Protein 5BXY (pdb70)

Nearest PDB structures (foldseek):
  5bxy-assembly2_B  TM=1.001E+00  e=6.464E-32  Salinibacter ruber DSM 13855
  5fa8-assembly1_A  TM=9.650E-01  e=7.586E-20  Saccharolobus islandicus M.14.25
  5jwj-assembly1_A  TM=9.001E-01  e=5.880E-18  Saccharolobus islandicus REY15A
  3a26-assembly1_A  TM=7.469E-01  e=2.516E-07  Pyrococcus horikoshii
  3k6r-assembly1_A  TM=6.989E-01  e=2.685E-07  Pyrococcus horikoshii

Organism: Salinibacter ruber (strain DSM 13855 / M31) (NCBI:txid309807)

CATH classification: 3.40.50.150

Foldseek 3Di:
DDPDDDDLVVLVCCVVQVQALPFEEEEQQQFLNNNQLCSCLVHVAAYEYEHADVVRQVNNCVVNVVSVNNVRYYYDHDHSVPDQCQRGQEYEYEDDQVVCVVCVVVCLVRYDFFRKYKYKAYDPPQDFPDWDDDPVIIMTIHTRHPDDPPVD/DDDDLVVLVCCVVQVQALPFEEEEEQQFLNNNQLCSCLPHVAAYEYEHADPVRQVNNCVVNVVSVNNVRYYYDHDHSLPDQCQRGQEYEYEDDQVVCVVCVVVCLVRYDFFRKYKYKAYDAQPDFPDWDDDVPIIMTIHTRHPDDDPDRDD

InterPro domains:
  IPR025714 Methyltransferase domain [PF13847] (26-85)
  IPR026170 N-lysine methyltransferase FAM173A/B [PTHR13610] (2-148)
  IPR029063 S-adenosyl-L-methionine-dependent methyltransferase superfamily [G3DSA:3.40.50.150] (1-156)
  IPR029063 S-adenosyl-L-methionine-dependent methyltransferase superfamily [SSF53335] (2-150)

B-factor: mean 20.85, std 14.42, range [5.61, 155.17]

Sequence (303 aa):
VPYVPTPKPVVDRLELADVDETDVLYDLGSGDGRIVIRAARTHGARGVGIEIDPDLVKKARKNAKEAGVADLVEFRQGDLFEADISEATVVTLYLLPSVNQKLRPILFEQLSPGTPVVSHDFDGRWAPDDRTVDLEGDTVYRWTIPEEIPEDLVPTPKPVVDRLELADVDETDVLYDLGSGDGRIVIRAARTHGARGVGIEIDPDLVKKARKNAKEAGVADLVEFRQGDLFEADISEATVVTLYLLPSVNQKLRPILFEQLSPGTPVVSHDFDGRWAPDDRRTVDLEGDTVYRWTIPEEIPEDLDE

Radius of gyration: 22.27 Å; Cα contacts (8 Å, |Δi|>4): 625; chains: 2; bounding box: 54×58×45 Å

Structure (mmCIF, N/CA/C/O backbone):
data_5BXY
#
_entry.id   5BXY
#
_cell.length_a   43.574
_cell.length_b   86.040
_cell.length_c   85.057
_cell.angle_alpha   90.000
_cell.angle_beta   90.000
_cell.angle_gamma   90.000
#
_symmetry.space_group_name_H-M   'P 21 21 21'
#
loop_
_entity.id
_entity.type
_entity.pdbx_description
1 polymer 'RNA methyltransferase'
2 non-polymer S-ADENOSYL-L-HOMOCYSTEINE
3 non-polymer 'CHLORIDE ION'
4 non-polymer 'MAGNESIUM ION'
5 water water
#
loop_
_atom_site.group_PDB
_atom_site.id
_atom_site.type_symbol
_atom_site.label_atom_id
_atom_site.label_alt_id
_atom_site.label_comp_id
_atom_site.label_asym_id
_atom_site.label_entity_id
_atom_site.label_seq_id
_atom_site.pdbx_PDB_ins_code
_atom_site.Cartn_x
_atom_site.Cartn_y
_atom_site.Cartn_z
_atom_site.occupancy
_atom_site.B_iso_or_equiv
_atom_site.auth_seq_id
_atom_site.auth_comp_id
_atom_site.auth_asym_id
_atom_site.auth_atom_id
_atom_site.pdbx_PDB_model_num
ATOM 6 N N . VAL A 1 3 ? 24.862 14.860 57.785 1.00 23.73 2 VAL A N 1
ATOM 7 C CA . VAL A 1 3 ? 23.737 15.420 57.013 1.00 19.97 2 VAL A CA 1
ATOM 8 C C . VAL A 1 3 ? 23.988 16.918 56.762 1.00 29.05 2 VAL A C 1
ATOM 9 O O . VAL A 1 3 ? 24.050 17.699 57.719 1.00 21.41 2 VAL A O 1
ATOM 13 N N . PRO A 1 4 ? 24.131 17.327 55.483 1.00 19.52 3 PRO A N 1
ATOM 14 C CA . PRO A 1 4 ? 24.438 18.732 55.209 1.00 25.35 3 PRO A CA 1
ATOM 15 C C . PRO A 1 4 ? 23.214 19.620 55.389 1.00 20.04 3 PRO A C 1
ATOM 16 O O . PRO A 1 4 ? 22.102 19.122 55.277 1.00 17.49 3 PRO A O 1
ATOM 20 N N . TYR A 1 5 ? 23.416 20.919 55.627 1.00 19.08 4 TYR A N 1
ATOM 21 C CA . TYR A 1 5 ? 22.313 21.886 55.536 1.00 17.98 4 TYR A CA 1
ATOM 22 C C . TYR A 1 5 ? 22.025 22.283 54.078 1.00 17.76 4 TYR A C 1
ATOM 23 O O . TYR A 1 5 ? 22.616 23.237 53.542 1.00 18.48 4 TYR A O 1
ATOM 32 N N . VAL A 1 6 ? 21.122 21.536 53.458 1.00 15.58 5 VAL A N 1
ATOM 33 C CA . VAL A 1 6 ? 20.469 21.926 52.194 1.00 18.76 5 VAL A CA 1
ATOM 34 C C . VAL A 1 6 ? 18.976 21.723 52.435 1.00 13.76 5 VAL A C 1
ATOM 35 O O . VAL A 1 6 ? 18.580 20.588 52.709 1.00 13.66 5 VAL A O 1
ATOM 39 N N . PRO A 1 7 ? 18.173 22.816 52.415 1.00 11.02 6 PRO A N 1
ATOM 40 C CA . PRO A 1 7 ? 16.796 22.723 52.876 1.00 11.00 6 PRO A CA 1
ATOM 41 C C . PRO A 1 7 ? 15.865 22.083 51.874 1.00 9.86 6 PRO A C 1
ATOM 42 O O . PRO A 1 7 ? 16.151 22.057 50.675 1.00 10.54 6 PRO A O 1
ATOM 46 N N . THR A 1 8 ? 14.723 21.634 52.371 1.00 9.30 7 THR A N 1
ATOM 47 C CA . THR A 1 8 ? 13.627 21.181 51.523 1.00 9.38 7 THR A CA 1
ATOM 48 C C . THR A 1 8 ? 12.992 22.417 50.860 1.00 9.33 7 THR A C 1
ATOM 49 O O . THR A 1 8 ? 12.639 23.373 51.561 1.00 9.26 7 THR A O 1
ATOM 53 N N . PRO A 1 9 ? 12.775 22.380 49.526 1.00 9.77 8 PRO A N 1
ATOM 54 C CA . PRO A 1 9 ? 12.050 23.519 48.907 1.00 10.27 8 PRO A CA 1
ATOM 55 C C . PRO A 1 9 ? 10.674 23.758 49.517 1.00 10.03 8 PRO A C 1
ATOM 56 O O . PRO A 1 9 ? 9.976 22.801 49.860 1.00 10.52 8 PRO A O 1
ATOM 60 N N . LYS A 1 10 ? 10.251 25.016 49.602 1.00 10.47 9 LYS A N 1
ATOM 61 C CA . LYS A 1 10 ? 8.978 25.340 50.269 1.00 11.26 9 LYS A CA 1
ATOM 62 C C . LYS A 1 10 ? 7.748 24.643 49.677 1.00 10.85 9 LYS A C 1
ATOM 63 O O . LYS A 1 10 ? 6.877 24.218 50.419 1.00 10.40 9 LYS A O 1
ATOM 69 N N . PRO A 1 11 ? 7.678 24.487 48.354 1.00 12.07 10 PRO A N 1
ATOM 70 C CA . PRO A 1 11 ? 6.515 23.739 47.834 1.00 12.96 10 PRO A CA 1
ATOM 71 C C . PRO A 1 11 ? 6.485 22.274 48.260 1.00 14.87 10 PRO A C 1
ATOM 72 O O . PRO A 1 11 ? 5.412 21.693 48.453 1.00 15.76 10 PRO A O 1
ATOM 76 N N . VAL A 1 12 ? 7.666 21.669 48.381 1.00 12.19 11 VAL A N 1
ATOM 77 C CA . VAL A 1 12 ? 7.781 20.285 48.858 1.00 10.52 11 VAL A CA 1
ATOM 78 C C . VAL A 1 12 ? 7.367 20.214 50.326 1.00 10.16 11 VAL A C 1
ATOM 79 O O . VAL A 1 12 ? 6.642 19.291 50.721 1.00 9.42 11 VAL A O 1
ATOM 83 N N . VAL A 1 13 ? 7.788 21.198 51.123 1.00 9.17 12 VAL A N 1
ATOM 84 C CA . VAL A 1 13 ? 7.341 21.278 52.515 1.00 8.93 12 VAL A CA 1
ATOM 85 C C . VAL A 1 13 ? 5.815 21.257 52.572 1.00 9.35 12 VAL A C 1
ATOM 86 O O . VAL A 1 13 ? 5.215 20.513 53.344 1.00 9.38 12 VAL A O 1
ATOM 90 N N . ASP A 1 14 ? 5.173 22.073 51.749 1.00 9.91 13 ASP A N 1
ATOM 91 C CA . ASP A 1 14 ? 3.700 22.150 51.776 1.00 10.76 13 ASP A CA 1
ATOM 92 C C . ASP A 1 14 ? 3.053 20.809 51.474 1.00 11.30 13 ASP A C 1
ATOM 93 O O . ASP A 1 14 ? 2.046 20.448 52.081 1.00 11.64 13 ASP A O 1
ATOM 98 N N . ARG A 1 15 ? 3.634 20.080 50.527 1.00 11.22 14 ARG A N 1
ATOM 99 C CA . ARG A 1 15 ? 3.118 18.757 50.155 1.00 12.20 14 ARG A CA 1
ATOM 100 C C . ARG A 1 15 ? 3.321 17.743 51.307 1.00 10.76 14 ARG A C 1
ATOM 101 O O . ARG A 1 15 ? 2.448 16.885 51.539 1.00 13.14 14 ARG A O 1
ATOM 117 N N . LEU A 1 17 ? 3.366 18.423 54.525 1.00 10.16 16 LEU A N 1
ATOM 118 C CA . LEU A 1 17 ? 2.389 18.734 55.577 1.00 10.92 16 LEU A CA 1
ATOM 119 C C . LEU A 1 17 ? 0.981 18.269 55.213 1.00 12.02 16 LEU A C 1
ATOM 120 O O . LEU A 1 17 ? 0.237 17.765 56.071 1.00 13.27 16 LEU A O 1
ATOM 125 N N . GLU A 1 18 ? 0.612 18.437 53.941 1.00 11.73 17 GLU A N 1
ATOM 126 C CA . GLU A 1 18 ? -0.651 17.867 53.428 1.00 12.78 17 GLU A CA 1
ATOM 127 C C . GLU A 1 18 ? -0.699 16.351 53.589 1.00 11.61 17 GLU A C 1
ATOM 128 O O . GLU A 1 18 ? -1.745 15.773 53.962 1.00 13.86 17 GLU A O 1
ATOM 134 N N . LEU A 1 19 ? 0.414 15.692 53.258 1.00 13.81 18 LEU A N 1
ATOM 135 C CA . LEU A 1 19 ? 0.483 14.225 53.234 1.00 12.35 18 LEU A CA 1
ATOM 136 C C . LEU A 1 19 ? 0.293 13.627 54.638 1.00 14.74 18 LEU A C 1
ATOM 137 O O . LEU A 1 19 ? -0.252 12.540 54.792 1.00 13.13 18 LEU A O 1
ATOM 142 N N . ALA A 1 20 ? 0.733 14.370 55.647 1.00 12.00 19 ALA A N 1
ATOM 143 C CA . ALA A 1 20 ? 0.601 13.973 57.052 1.00 15.49 19 ALA A CA 1
ATOM 144 C C . ALA A 1 20 ? -0.711 14.430 57.692 1.00 16.36 19 ALA A C 1
ATOM 145 O O . ALA A 1 20 ? -0.913 14.170 58.885 1.00 18.23 19 ALA A O 1
ATOM 147 N N . ASP A 1 21 ? -1.572 15.109 56.910 1.00 14.86 20 ASP A N 1
ATOM 148 C CA . ASP A 1 21 ? -2.855 15.673 57.356 1.00 16.89 20 ASP A CA 1
ATOM 149 C C . ASP A 1 21 ? -2.693 16.550 58.593 1.00 14.80 20 ASP A C 1
ATOM 150 O O . ASP A 1 21 ? -3.474 16.452 59.536 1.00 16.67 20 ASP A O 1
ATOM 155 N N . VAL A 1 22 ? -1.671 17.394 58.588 1.00 13.57 21 VAL A N 1
ATOM 156 C CA . VAL A 1 22 ? -1.353 18.215 59.757 1.00 12.77 21 VAL A CA 1
ATOM 157 C C . VAL A 1 22 ? -2.495 19.189 60.044 1.00 15.15 21 VAL A C 1
ATOM 158 O O . VAL A 1 22 ? -3.038 19.793 59.123 1.00 16.97 21 VAL A O 1
ATOM 162 N N . ASP A 1 23 ? -2.876 19.330 61.319 1.00 16.02 22 ASP A N 1
ATOM 163 C CA . ASP A 1 23 ? -3.913 20.295 61.714 1.00 18.67 22 ASP A CA 1
ATOM 164 C C . ASP A 1 23 ? -3.590 20.956 63.058 1.00 18.82 22 ASP A C 1
ATOM 165 O O . ASP A 1 23 ? -2.523 20.721 63.621 1.00 14.55 22 ASP A O 1
ATOM 170 N N . GLU A 1 24 ? -4.507 21.794 63.540 1.00 17.08 23 GLU A N 1
ATOM 171 C CA . GLU A 1 24 ? -4.278 22.590 64.733 1.00 18.37 23 GLU A CA 1
ATOM 172 C C . GLU A 1 24 ? -4.066 21.786 66.017 1.00 20.42 23 GLU A C 1
ATOM 173 O O . GLU A 1 24 ? -3.612 22.339 67.011 1.00 22.97 23 GLU A O 1
ATOM 179 N N . THR A 1 25 ? -4.430 20.506 66.018 1.00 18.05 24 THR A N 1
ATOM 180 C CA . THR A 1 25 ? -4.279 19.644 67.208 1.00 21.26 24 THR A CA 1
ATOM 181 C C . THR A 1 25 ? -2.917 18.962 67.245 1.00 17.68 24 THR A C 1
ATOM 182 O O . THR A 1 25 ? -2.593 18.283 68.211 1.00 20.79 24 THR A O 1
ATOM 186 N N . ASP A 1 26 ? -2.109 19.122 66.201 1.00 15.44 25 ASP A N 1
ATOM 187 C CA . ASP A 1 26 ? -0.838 18.420 66.141 1.00 14.23 25 ASP A CA 1
ATOM 188 C C . ASP A 1 26 ? 0.321 19.131 66.851 1.00 14.72 25 ASP A C 1
ATOM 189 O O . ASP A 1 26 ? 0.313 20.341 67.039 1.00 14.00 25 ASP A O 1
ATOM 194 N N . VAL A 1 27 ? 1.302 18.322 67.233 1.00 13.56 26 VAL A N 1
ATOM 195 C CA . VAL A 1 27 ? 2.605 18.760 67.709 1.00 13.00 26 VAL A CA 1
ATOM 196 C C . VAL A 1 27 ? 3.619 18.100 66.777 1.00 11.81 26 VAL A C 1
ATOM 197 O O . VAL A 1 27 ? 3.865 16.897 66.862 1.00 11.18 26 VAL A O 1
ATOM 201 N N . LEU A 1 28 ? 4.151 18.899 65.854 1.00 9.85 27 LEU A N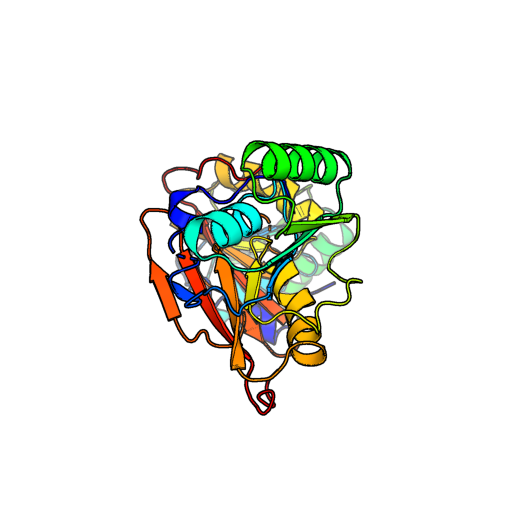 1
ATOM 202 C CA . LEU A 1 28 ? 4.994 18.411 64.776 1.00 9.35 27 LEU A CA 1
ATOM 203 C C . LEU A 1 28 ? 6.441 18.523 65.200 1.00 8.64 27 LEU A C 1
ATOM 204 O O . LEU A 1 28 ? 6.850 19.588 65.637 1.00 10.73 27 LEU A O 1
ATOM 209 N N . TYR A 1 29 ? 7.205 17.428 65.094 1.00 8.51 28 TYR A N 1
ATOM 210 C CA . TYR A 1 29 ? 8.646 17.442 65.352 1.00 8.18 28 TYR A CA 1
ATOM 211 C C . TYR A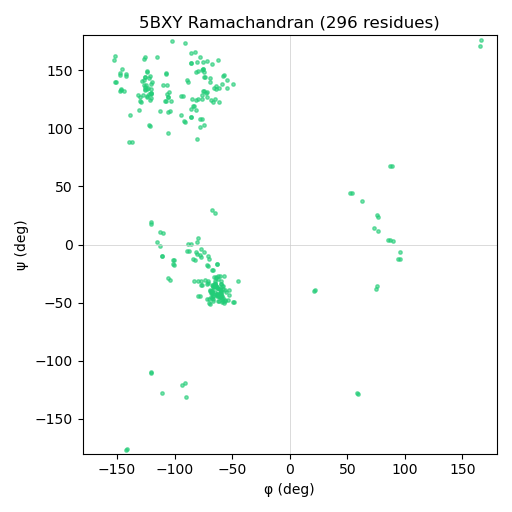 1 29 ? 9.410 17.298 64.052 1.00 8.35 28 TYR A C 1
ATOM 212 O O . TYR A 1 29 ? 9.162 16.340 63.317 1.00 8.93 28 TYR A O 1
ATOM 221 N N . ASP A 1 30 ? 10.299 18.268 63.756 1.00 7.40 29 ASP A N 1
ATOM 222 C CA . ASP A 1 30 ? 11.172 18.186 62.614 1.00 7.76 29 ASP A CA 1
ATOM 223 C C . ASP A 1 30 ? 12.566 17.861 63.159 1.00 7.73 29 ASP A C 1
ATOM 224 O O . ASP A 1 30 ? 13.157 18.649 63.926 1.00 8.84 29 ASP A O 1
ATOM 229 N N . LEU A 1 31 ? 13.039 16.672 62.813 1.00 8.14 30 LEU A N 1
ATOM 230 C CA . LEU A 1 31 ? 14.310 16.146 63.300 1.00 9.91 30 LEU A CA 1
ATOM 231 C C . LEU A 1 31 ? 15.430 16.524 62.337 1.00 12.07 30 LEU A C 1
ATOM 232 O O . LEU A 1 31 ? 15.511 15.966 61.233 1.00 9.93 30 LEU A O 1
ATOM 237 N N . GLY A 1 32 ? 16.254 17.497 62.759 1.00 8.97 31 GLY A N 1
ATOM 238 C CA . GLY A 1 32 ? 17.217 18.174 61.877 1.00 8.48 31 GLY A CA 1
ATOM 239 C C . GLY A 1 32 ? 16.514 19.349 61.207 1.00 9.32 31 GLY A C 1
ATOM 240 O O . GLY A 1 32 ? 16.296 19.358 59.997 1.00 12.84 31 GLY A O 1
ATOM 241 N N . SER A 1 33 ? 16.160 20.352 62.007 1.00 8.86 32 SER A N 1
ATOM 242 C CA . SER A 1 33 ? 15.189 21.367 61.585 1.00 9.27 32 SER A CA 1
ATOM 243 C C . SER A 1 33 ? 15.733 22.508 60.720 1.00 9.92 32 SER A C 1
ATOM 244 O O . SER A 1 33 ? 14.934 23.263 60.141 1.00 9.58 32 SER A O 1
ATOM 247 N N . GLY A 1 34 ? 17.058 22.671 60.626 1.00 9.48 33 GLY A N 1
ATOM 248 C CA . GLY A 1 34 ? 17.633 23.662 59.713 1.00 9.91 33 GLY A CA 1
ATOM 249 C C . GLY A 1 34 ? 17.186 25.095 59.982 1.00 10.22 33 GLY A C 1
ATOM 250 O O . GLY A 1 34 ? 17.237 25.549 61.128 1.00 10.54 33 GLY A O 1
ATOM 251 N N . ASP A 1 35 ? 16.697 25.798 58.948 1.00 9.34 34 ASP A N 1
ATOM 252 C CA . ASP A 1 35 ? 16.204 27.170 59.135 1.00 10.17 34 ASP A CA 1
ATOM 253 C C . ASP A 1 35 ? 14.791 27.271 59.729 1.00 9.52 34 ASP A C 1
ATOM 254 O O . ASP A 1 35 ? 14.230 28.380 59.817 1.00 10.61 34 ASP A O 1
ATOM 259 N N . GLY A 1 36 ? 14.215 26.129 60.108 1.00 8.26 35 GLY A N 1
ATOM 260 C CA . GLY A 1 36 ? 12.912 26.075 60.757 1.00 8.47 35 GLY A CA 1
ATOM 261 C C . GLY A 1 36 ? 11.688 26.027 59.856 1.00 8.91 35 GLY A C 1
ATOM 262 O O . GLY A 1 36 ? 10.563 26.032 60.359 1.00 7.88 35 GLY A O 1
ATOM 263 N N . ARG A 1 37 ? 11.876 25.959 58.539 1.00 8.51 36 ARG A N 1
ATOM 264 C CA . ARG A 1 37 ? 10.770 26.134 57.600 1.00 7.81 36 ARG A CA 1
ATOM 265 C C . ARG A 1 37 ? 9.639 25.121 57.750 1.00 8.58 36 ARG A C 1
ATOM 266 O O . ARG A 1 37 ? 8.478 25.475 57.539 1.00 9.37 36 ARG A O 1
ATOM 274 N N . ILE A 1 38 ? 9.943 23.873 58.124 1.00 7.90 37 ILE A N 1
ATOM 275 C CA . ILE A 1 38 ? 8.866 22.875 58.215 1.00 7.66 37 ILE A CA 1
ATOM 276 C C . ILE A 1 38 ? 7.956 23.204 59.398 1.00 7.13 37 ILE A C 1
ATOM 277 O O . ILE A 1 38 ? 6.723 23.250 59.260 1.00 8.42 37 ILE A O 1
ATOM 282 N N . VAL A 1 39 ? 8.538 23.427 60.569 1.00 8.37 38 VAL A N 1
ATOM 283 C CA . VAL A 1 39 ? 7.748 23.774 61.742 1.00 7.61 38 VAL A CA 1
ATOM 284 C C . VAL A 1 39 ? 7.080 25.137 61.635 1.00 8.77 38 VAL A C 1
ATOM 285 O O . VAL A 1 39 ? 5.939 25.306 62.079 1.00 9.30 38 VAL A O 1
ATOM 289 N N . ILE A 1 40 ? 7.737 26.090 60.987 1.00 7.65 39 ILE A N 1
ATOM 290 C CA . ILE A 1 40 ? 7.131 27.423 60.800 1.00 8.11 39 ILE A CA 1
ATOM 291 C C . ILE A 1 40 ? 5.915 27.373 59.874 1.00 8.61 39 ILE A C 1
ATOM 292 O O . ILE A 1 40 ? 4.886 27.969 60.140 1.00 9.23 39 ILE A O 1
ATOM 297 N N . ARG A 1 41 ? 6.037 26.641 58.773 1.00 8.38 40 ARG A N 1
ATOM 298 C CA . ARG A 1 41 ? 4.930 26.540 57.821 1.00 9.88 40 ARG A CA 1
ATOM 299 C C . ARG A 1 41 ? 3.777 25.690 58.397 1.00 10.37 40 ARG A C 1
ATOM 300 O O . ARG A 1 41 ? 2.614 25.998 58.161 1.00 10.03 40 ARG A O 1
ATOM 308 N N . ALA A 1 42 ? 4.107 24.676 59.207 1.00 8.68 41 ALA A N 1
ATOM 309 C CA . ALA A 1 42 ? 3.067 23.912 59.915 1.00 9.39 41 ALA A CA 1
ATOM 310 C C . ALA A 1 42 ? 2.247 24.837 60.839 1.00 9.54 41 ALA A C 1
ATOM 311 O O . ALA A 1 42 ? 1.021 24.790 60.869 1.00 10.48 41 ALA A O 1
ATOM 313 N N . ALA A 1 43 ? 2.936 25.731 61.539 1.00 9.23 42 ALA A N 1
ATOM 314 C CA . ALA A 1 43 ? 2.275 26.682 62.441 1.00 10.38 42 ALA A CA 1
ATOM 315 C C . ALA A 1 43 ? 1.477 27.742 61.677 1.00 11.92 42 ALA A C 1
ATOM 316 O O . ALA A 1 43 ? 0.318 28.043 62.020 1.00 12.32 42 ALA A O 1
ATOM 318 N N . ARG A 1 44 ? 2.084 28.320 60.652 1.00 10.51 43 ARG A N 1
ATOM 319 C CA . ARG A 1 44 ? 1.417 29.383 59.901 1.00 12.48 43 ARG A CA 1
ATOM 320 C C . ARG A 1 44 ? 0.193 28.876 59.121 1.00 14.59 43 ARG A C 1
ATOM 321 O O . ARG A 1 44 ? -0.866 29.481 59.167 1.00 15.04 43 ARG A O 1
ATOM 329 N N . THR A 1 45 ? 0.361 27.785 58.382 1.00 13.16 44 THR A N 1
ATOM 330 C CA . THR A 1 45 ? -0.713 27.274 57.513 1.00 16.74 44 THR A CA 1
ATOM 331 C C . THR A 1 45 ? -1.791 26.505 58.291 1.00 17.43 44 THR A C 1
ATOM 332 O O . THR A 1 45 ? -2.983 26.677 58.045 1.00 15.86 44 THR A O 1
ATOM 336 N N . HIS A 1 46 ? -1.364 25.643 59.204 1.00 13.55 45 HIS A N 1
ATOM 337 C CA . HIS A 1 46 ? -2.246 24.659 59.834 1.00 17.40 45 HIS A CA 1
ATOM 338 C C . HIS A 1 46 ? -2.517 24.927 61.312 1.00 16.24 45 HIS A C 1
ATOM 339 O O . HIS A 1 46 ? -3.414 24.306 61.893 1.00 17.41 45 HIS A O 1
ATOM 346 N N . GLY A 1 47 ? -1.796 25.873 61.916 1.00 13.09 46 GLY A N 1
ATOM 347 C CA . GLY A 1 47 ? -1.995 26.217 63.321 1.00 15.20 46 GLY A CA 1
ATOM 348 C C . GLY A 1 47 ? -1.393 25.205 64.299 1.00 13.12 46 GLY A C 1
ATOM 349 O O . GLY A 1 47 ? -1.701 25.233 65.490 1.00 14.05 46 GLY A O 1
ATOM 350 N N . ALA A 1 48 ? -0.573 24.287 63.794 1.00 11.76 47 ALA A N 1
ATOM 351 C CA . ALA A 1 48 ? 0.021 23.237 64.621 1.00 13.06 47 ALA A CA 1
ATOM 352 C C . ALA A 1 48 ? 1.137 23.812 65.505 1.00 14.65 47 ALA A C 1
ATOM 353 O O . ALA A 1 48 ? 1.824 24.742 65.111 1.00 13.50 47 ALA A O 1
ATOM 355 N N . ARG A 1 49 ? 1.320 23.231 66.678 1.00 12.39 48 ARG A N 1
ATOM 356 C CA . ARG A 1 49 ? 2.521 23.468 67.480 1.00 10.14 48 ARG A CA 1
ATOM 357 C C . ARG A 1 49 ? 3.680 22.700 66.850 1.00 10.24 48 ARG A C 1
ATOM 358 O O . ARG A 1 49 ? 3.472 21.674 66.164 1.00 11.02 48 ARG A O 1
ATOM 366 N N . GLY A 1 50 ? 4.887 23.214 67.033 1.00 11.30 49 GLY A N 1
ATOM 367 C CA . GLY A 1 50 ? 6.084 22.625 66.415 1.00 13.58 49 GLY A CA 1
ATOM 368 C C . GLY A 1 50 ? 7.304 22.652 67.309 1.00 8.79 49 GLY A C 1
ATOM 369 O O . GLY A 1 50 ? 7.464 23.576 68.107 1.00 9.97 49 GLY A O 1
ATOM 370 N N . VAL A 1 51 ? 8.126 21.620 67.169 1.00 7.94 50 VAL A N 1
ATOM 371 C CA . VAL A 1 51 ? 9.430 21.528 67.800 1.00 7.99 50 VAL A CA 1
ATOM 372 C C . VAL A 1 51 ? 10.432 21.146 66.731 1.00 7.74 50 VAL A C 1
ATOM 373 O O . VAL A 1 51 ? 10.266 20.136 66.063 1.00 8.17 50 VAL A O 1
ATOM 377 N N . GLY A 1 52 ? 11.465 21.962 66.575 1.00 7.58 51 GLY A N 1
ATOM 378 C CA . GLY A 1 52 ? 12.591 21.621 65.726 1.00 7.47 51 GLY A CA 1
ATOM 379 C C . GLY A 1 52 ? 13.819 21.258 66.546 1.00 8.13 51 GLY A C 1
ATOM 380 O O . GLY A 1 52 ? 14.171 21.981 67.490 1.00 8.52 51 GLY A O 1
ATOM 381 N N . ILE A 1 53 ? 14.433 20.113 66.235 1.00 8.48 52 ILE A N 1
ATOM 382 C CA . ILE A 1 53 ? 15.674 19.686 66.885 1.00 10.29 52 ILE A CA 1
ATOM 383 C C . ILE A 1 53 ? 16.787 19.910 65.866 1.00 8.90 52 ILE A C 1
ATOM 384 O O . ILE A 1 53 ? 16.713 19.397 64.742 1.00 9.38 52 ILE A O 1
ATOM 389 N N . GLU A 1 54 ? 17.824 20.634 66.260 1.00 10.69 53 GLU A N 1
ATOM 390 C CA . GLU A 1 54 ? 18.922 20.996 65.348 1.00 12.22 53 GLU A CA 1
ATOM 391 C C . GLU A 1 54 ? 20.247 21.075 66.066 1.00 11.51 53 GLU A C 1
ATOM 392 O O . GLU A 1 54 ? 20.362 21.695 67.121 1.00 11.54 53 GLU A O 1
ATOM 398 N N . ILE A 1 55 ? 21.258 20.438 65.488 1.00 11.49 54 ILE A N 1
ATOM 399 C CA . ILE A 1 55 ? 22.582 20.333 66.146 1.00 13.06 54 ILE A CA 1
ATOM 400 C C . ILE A 1 55 ? 23.436 21.606 66.011 1.00 14.20 54 ILE A C 1
ATOM 401 O O . ILE A 1 55 ? 24.243 21.909 66.889 1.00 14.49 54 ILE A O 1
ATOM 406 N N . ASP A 1 56 ? 23.274 22.333 64.905 1.00 12.66 55 ASP A N 1
ATOM 407 C CA . ASP A 1 56 ? 24.107 23.510 64.594 1.00 14.47 55 ASP A CA 1
ATOM 408 C C . ASP A 1 56 ? 23.538 24.755 65.265 1.00 12.36 55 ASP A C 1
ATOM 409 O O . ASP A 1 56 ? 22.428 25.176 64.916 1.00 13.57 55 ASP A O 1
ATOM 414 N N . PRO A 1 57 ? 24.284 25.375 66.201 1.00 15.70 56 PRO A N 1
ATOM 415 C CA . PRO A 1 57 ? 23.730 26.539 66.908 1.00 15.84 56 PRO A CA 1
ATOM 416 C C . PRO A 1 57 ? 23.409 27.747 66.001 1.00 19.61 56 PRO A C 1
ATOM 417 O O . PRO A 1 57 ? 22.507 28.509 66.319 1.00 13.53 56 PRO A O 1
ATOM 421 N N . ASP A 1 58 ? 24.149 27.911 64.905 1.00 16.17 57 ASP A N 1
ATOM 422 C CA . ASP A 1 58 ? 23.903 28.982 63.937 1.00 15.99 57 ASP A CA 1
ATOM 423 C C . ASP A 1 58 ? 22.523 28.841 63.268 1.00 17.28 57 ASP A C 1
ATOM 424 O O . ASP A 1 58 ? 21.833 29.827 63.015 1.00 14.87 57 ASP A O 1
ATOM 429 N N . LEU A 1 59 ? 22.122 27.603 63.011 1.00 16.05 58 LEU A N 1
ATOM 430 C CA . LEU A 1 59 ? 20.812 27.326 62.424 1.00 12.55 58 LEU A CA 1
ATOM 431 C C . LEU A 1 59 ? 19.687 27.430 63.442 1.00 12.62 58 LEU A C 1
ATOM 432 O O . LEU A 1 59 ? 18.619 27.914 63.107 1.00 10.65 58 LEU A O 1
ATOM 437 N N . VAL A 1 60 ? 19.936 27.046 64.696 1.00 14.95 59 VAL A N 1
ATOM 438 C CA . VAL A 1 60 ? 18.954 27.277 65.750 1.00 11.85 59 VAL A CA 1
ATOM 439 C C . VAL A 1 60 ? 18.645 28.795 65.848 1.00 11.65 59 VAL A C 1
ATOM 440 O O . VAL A 1 60 ? 17.479 29.201 65.937 1.00 11.76 59 VAL A O 1
ATOM 444 N N . LYS A 1 61 ? 19.694 29.600 65.845 1.00 12.68 60 LYS A N 1
ATOM 445 C CA . LYS A 1 61 ? 19.590 31.077 65.882 1.00 16.02 60 LYS A CA 1
ATOM 446 C C . LYS A 1 61 ? 18.769 31.597 64.697 1.00 14.69 60 LYS A C 1
ATOM 447 O O . LYS A 1 61 ? 17.838 32.386 64.894 1.00 15.20 60 LYS A O 1
ATOM 453 N N . LYS A 1 62 ? 19.095 31.131 63.492 1.00 12.34 61 LYS A N 1
ATOM 454 C CA . LYS A 1 62 ? 18.364 31.567 62.289 1.00 12.51 61 LYS A CA 1
ATOM 455 C C . LYS A 1 62 ? 16.892 31.181 62.365 1.00 13.67 61 LYS A C 1
ATOM 456 O O . LYS A 1 62 ? 16.040 31.984 62.017 1.00 13.14 61 LYS A O 1
ATOM 462 N N . ALA A 1 63 ? 16.624 29.953 62.794 1.00 9.48 62 ALA A N 1
ATOM 463 C CA . ALA A 1 63 ? 15.250 29.443 62.901 1.00 8.68 62 ALA A CA 1
ATOM 464 C C . ALA A 1 63 ? 14.400 30.226 63.907 1.00 9.16 62 ALA A C 1
ATOM 465 O O . ALA A 1 63 ? 13.241 30.532 63.644 1.00 9.28 62 ALA A O 1
ATOM 467 N N . ARG A 1 64 ? 14.976 30.530 65.063 1.00 13.44 63 ARG A N 1
ATOM 468 C CA . ARG A 1 64 ? 14.280 31.358 66.052 1.00 11.27 63 ARG A CA 1
ATOM 469 C C . ARG A 1 64 ? 13.942 32.745 65.489 1.00 11.85 63 ARG A C 1
ATOM 470 O O . ARG A 1 64 ? 12.833 33.237 65.688 1.00 11.36 63 ARG A O 1
ATOM 478 N N . LYS A 1 65 ? 14.884 33.346 64.756 1.00 11.06 64 LYS A N 1
ATOM 479 C CA . LYS A 1 65 ? 14.654 34.650 64.111 1.00 12.53 64 LYS A CA 1
ATOM 480 C C . LYS A 1 65 ? 13.534 34.518 63.074 1.00 13.28 64 LYS A C 1
ATOM 481 O O . LYS A 1 65 ? 12.626 35.360 63.015 1.00 12.97 64 LYS A O 1
ATOM 485 N N . ASN A 1 66 ? 13.587 33.439 62.283 1.00 11.42 65 ASN A N 1
ATOM 486 C CA . ASN A 1 66 ? 12.559 33.166 61.283 1.00 13.39 65 ASN A CA 1
ATOM 487 C C . ASN A 1 66 ? 11.161 33.003 61.884 1.00 12.17 65 ASN A C 1
ATOM 488 O O . ASN A 1 66 ? 10.189 33.522 61.346 1.00 12.50 65 ASN A O 1
ATOM 493 N N . ALA A 1 67 ? 11.072 32.316 63.022 1.00 9.97 66 ALA A N 1
ATOM 494 C CA . ALA A 1 67 ? 9.789 32.105 63.677 1.00 10.66 66 ALA A CA 1
ATOM 495 C C . ALA A 1 67 ? 9.207 33.410 64.211 1.00 12.53 66 ALA A C 1
ATOM 496 O O . ALA A 1 67 ? 8.009 33.655 64.072 1.00 13.51 66 ALA A O 1
ATOM 498 N N . LYS A 1 68 ? 10.068 34.248 64.803 1.00 13.21 67 LYS A N 1
ATOM 499 C CA . LYS A 1 68 ? 9.644 35.573 65.287 1.00 16.27 67 LYS A CA 1
ATOM 500 C C . LYS A 1 68 ? 9.152 36.449 64.139 1.00 20.95 67 LYS A C 1
ATOM 501 O O . LYS A 1 68 ? 8.055 36.993 64.197 1.00 23.23 67 LYS A O 1
ATOM 503 N N . GLU A 1 69 ? 9.929 36.509 63.065 1.00 16.51 68 GLU A N 1
ATOM 504 C CA . GLU A 1 69 ? 9.526 37.229 61.848 1.00 19.05 68 GLU A CA 1
ATOM 505 C C . GLU A 1 69 ? 8.224 36.713 61.234 1.00 20.69 68 GLU A C 1
ATOM 506 O O . GLU A 1 69 ? 7.435 37.500 60.720 1.00 22.93 68 GLU A O 1
ATOM 512 N N . ALA A 1 70 ? 7.978 35.404 61.304 1.00 16.63 69 ALA A N 1
ATOM 513 C CA . ALA A 1 70 ? 6.721 34.815 60.788 1.00 14.18 69 ALA A CA 1
ATOM 514 C C . ALA A 1 70 ? 5.505 35.014 61.694 1.00 18.32 69 ALA A C 1
ATOM 515 O O . ALA A 1 70 ? 4.382 34.701 61.294 1.00 15.94 69 ALA A O 1
ATOM 517 N N . GLY A 1 71 ? 5.718 35.482 62.916 1.00 16.53 70 GLY A N 1
ATOM 518 C CA . GLY A 1 71 ? 4.622 35.687 63.858 1.00 18.40 70 GLY A CA 1
ATOM 519 C C . GLY A 1 71 ? 4.111 34.388 64.462 1.00 18.37 70 GLY A C 1
ATOM 520 O O . GLY A 1 71 ? 2.963 34.340 64.908 1.00 17.40 70 GLY A O 1
ATOM 521 N N . VAL A 1 72 ? 4.962 33.353 64.508 1.00 13.56 71 VAL A N 1
ATOM 522 C CA . VAL A 1 72 ? 4.565 32.025 65.044 1.00 14.04 71 VAL A CA 1
ATOM 523 C C . VAL A 1 72 ? 5.412 31.553 66.244 1.00 11.16 71 VAL A C 1
ATOM 524 O O . VAL A 1 72 ? 5.387 30.379 66.622 1.00 12.38 71 VAL A O 1
ATOM 528 N N . ALA A 1 73 ? 6.124 32.468 66.886 1.00 16.34 72 ALA A N 1
ATOM 529 C CA . ALA A 1 73 ? 6.992 32.089 68.005 1.00 16.18 72 ALA A CA 1
ATOM 530 C C . ALA A 1 73 ? 6.202 31.490 69.179 1.00 15.69 72 ALA A C 1
ATOM 531 O O . ALA A 1 73 ? 6.766 30.705 69.962 1.00 17.47 72 ALA A O 1
ATOM 533 N N . ASP A 1 74 ? 4.928 31.868 69.319 1.00 16.46 73 ASP A N 1
ATOM 534 C CA . ASP A 1 74 ? 4.065 31.266 70.363 1.00 16.33 73 ASP A CA 1
ATOM 535 C C . ASP A 1 74 ? 3.670 29.795 70.090 1.00 21.36 73 ASP A C 1
ATOM 536 O O . ASP A 1 74 ? 3.265 29.077 71.027 1.00 17.76 73 ASP A O 1
ATOM 538 N N . LEU A 1 75 ? 3.798 29.350 68.830 1.00 12.57 74 LEU A N 1
ATOM 539 C CA . LEU A 1 75 ? 3.526 27.963 68.450 1.00 13.03 74 LEU A CA 1
ATOM 540 C C . LEU A 1 75 ? 4.766 27.056 68.248 1.00 12.84 74 LEU A C 1
ATOM 541 O O . LEU A 1 75 ? 4.638 25.828 68.244 1.00 15.71 74 LEU A O 1
ATOM 546 N N . VAL A 1 76 ? 5.945 27.644 68.086 1.00 10.07 75 VAL A N 1
ATOM 547 C CA . VAL A 1 76 ? 7.133 26.924 67.597 1.00 11.82 75 VAL A CA 1
ATOM 548 C C . VAL A 1 76 ? 8.293 27.092 68.571 1.00 17.37 75 VAL A C 1
ATOM 549 O O . VAL A 1 76 ? 8.547 28.197 69.022 1.00 21.68 75 VAL A O 1
ATOM 553 N N . GLU A 1 77 ? 8.963 25.979 68.885 1.00 10.71 76 GLU A N 1
ATOM 554 C CA . GLU A 1 77 ? 10.136 25.925 69.747 1.00 9.25 76 GLU A CA 1
ATOM 555 C C . GLU A 1 77 ? 11.267 25.229 69.007 1.00 9.81 76 GLU A C 1
ATOM 556 O O . GLU A 1 77 ? 11.021 24.320 68.238 1.00 9.20 76 GLU A O 1
ATOM 562 N N . PHE A 1 78 ? 12.501 25.683 69.240 1.00 11.20 77 PHE A N 1
ATOM 563 C CA . PHE A 1 78 ? 13.693 25.009 68.728 1.00 8.38 77 PHE A CA 1
ATOM 564 C C . PHE A 1 78 ? 14.563 24.588 69.891 1.00 11.18 77 PHE A C 1
ATOM 565 O O . PHE A 1 78 ? 14.732 25.352 70.866 1.00 10.69 77 PHE A O 1
ATOM 573 N N . ARG A 1 79 ? 15.118 23.385 69.767 1.00 8.85 78 ARG A N 1
ATOM 574 C CA . ARG A 1 79 ? 16.023 22.819 70.758 1.00 12.47 78 ARG A CA 1
ATOM 575 C C . ARG A 1 79 ? 17.348 22.510 70.091 1.00 14.21 78 ARG A C 1
ATOM 576 O O . ARG A 1 79 ? 17.393 21.777 69.105 1.00 14.49 78 ARG A O 1
ATOM 584 N N . GLN A 1 80 ? 18.425 23.058 70.632 1.00 10.66 79 GLN A N 1
ATOM 585 C CA . GLN A 1 80 ? 19.760 22.704 70.148 1.00 11.96 79 GLN A CA 1
ATOM 586 C C . GLN A 1 80 ? 20.115 21.328 70.707 1.00 16.93 79 GLN A C 1
ATOM 587 O O . GLN A 1 80 ? 20.121 21.126 71.924 1.00 18.72 79 GLN A O 1
ATOM 593 N N . GLY A 1 81 ? 20.471 20.405 69.822 1.00 13.69 80 GLY A N 1
ATOM 594 C CA . GLY A 1 81 ? 20.884 19.075 70.262 1.00 17.57 80 GLY A CA 1
ATOM 595 C C . GLY A 1 81 ? 20.935 18.061 69.142 1.00 15.41 80 GLY A C 1
ATOM 596 O O . GLY A 1 81 ? 20.591 18.343 67.984 1.00 12.47 80 GLY A O 1
ATOM 597 N N . ASP A 1 82 ? 21.386 16.871 69.500 1.00 13.35 81 ASP A N 1
ATOM 598 C CA . ASP A 1 82 ? 21.466 15.746 68.570 1.00 19.35 81 ASP A CA 1
ATOM 599 C C . ASP A 1 82 ? 20.107 15.046 68.542 1.00 13.48 81 ASP A C 1
ATOM 600 O O . ASP A 1 82 ? 19.600 14.612 69.600 1.00 13.48 81 ASP A O 1
ATOM 605 N N . LEU A 1 83 ? 19.524 14.905 67.349 1.00 13.63 82 LEU A N 1
ATOM 606 C CA . LEU A 1 83 ? 18.214 14.252 67.210 1.00 13.93 82 LEU A CA 1
ATOM 607 C C . LEU A 1 83 ? 18.191 12.806 67.695 1.00 15.96 82 LEU A C 1
ATOM 608 O O . LEU A 1 83 ? 17.158 12.323 68.161 1.00 17.74 82 LEU A O 1
ATOM 613 N N . PHE A 1 84 ? 19.337 12.126 67.648 1.00 11.26 83 PHE A N 1
ATOM 614 C CA . PHE A 1 84 ? 19.440 10.752 68.185 1.00 13.19 83 PHE A CA 1
ATOM 615 C C . PHE A 1 84 ? 19.391 10.650 69.699 1.00 22.12 83 PHE A C 1
ATOM 616 O O . PHE A 1 84 ? 19.274 9.546 70.241 1.00 21.21 83 PHE A O 1
ATOM 624 N N . GLU A 1 85 ? 19.462 11.786 70.394 1.00 13.28 84 GLU A N 1
ATOM 625 C CA . GLU A 1 85 ? 19.382 11.819 71.833 1.00 16.78 84 GLU A CA 1
ATOM 626 C C . GLU A 1 85 ? 18.148 12.548 72.349 1.00 16.26 84 GLU A C 1
ATOM 627 O O . GLU A 1 85 ? 17.973 12.641 73.549 1.00 19.34 84 GLU A O 1
ATOM 633 N N . ALA A 1 86 ? 17.286 13.019 71.451 1.00 17.53 85 ALA A N 1
ATOM 634 C CA . ALA A 1 86 ? 16.134 13.846 71.818 1.00 18.28 85 ALA A CA 1
ATOM 635 C C . ALA A 1 86 ? 14.945 13.022 72.305 1.00 22.62 85 ALA A C 1
ATOM 636 O O . ALA A 1 86 ? 14.745 11.890 71.881 1.00 17.74 85 ALA A O 1
ATOM 638 N N . ASP A 1 87 ? 14.173 13.602 73.215 1.00 21.20 86 ASP A N 1
ATOM 639 C CA . ASP A 1 87 ? 12.882 13.046 73.628 1.00 18.99 86 ASP A CA 1
ATOM 640 C C . ASP A 1 87 ? 11.842 13.560 72.641 1.00 12.43 86 ASP A C 1
ATOM 641 O O . ASP A 1 87 ? 11.518 14.764 72.615 1.00 22.67 86 ASP A O 1
ATOM 646 N N . ILE A 1 88 ? 11.341 12.632 71.818 1.00 14.30 87 ILE A N 1
ATOM 647 C CA . ILE A 1 88 ? 10.383 12.939 70.750 1.00 12.27 87 ILE A CA 1
ATOM 648 C C . ILE A 1 88 ? 8.987 12.331 71.011 1.00 15.31 87 ILE A C 1
ATOM 649 O O . ILE A 1 88 ? 8.115 12.354 70.129 1.00 14.39 87 ILE A O 1
ATOM 654 N N . SER A 1 89 ? 8.765 11.825 72.229 1.00 15.81 88 SER A N 1
ATOM 655 C CA . SER A 1 89 ? 7.560 11.057 72.527 1.00 17.92 88 SER A CA 1
ATOM 656 C C . SER A 1 89 ? 6.269 11.875 72.485 1.00 19.69 88 SER A C 1
ATOM 657 O O . SER A 1 89 ? 5.192 11.308 72.332 1.00 18.22 88 SER A O 1
ATOM 660 N N . GLU A 1 90 ? 6.370 13.189 72.631 1.00 14.10 89 GLU A N 1
ATOM 661 C CA . GLU A 1 90 ? 5.189 14.066 72.535 1.00 14.38 89 GLU A CA 1
ATOM 662 C C . GLU A 1 90 ? 4.771 14.387 71.097 1.00 15.27 89 GLU A C 1
ATOM 663 O O . GLU A 1 90 ? 3.713 14.951 70.880 1.00 16.94 89 GLU A O 1
ATOM 666 N N . ALA A 1 91 ? 5.584 14.009 70.117 1.00 12.51 90 ALA A N 1
ATOM 667 C CA . ALA A 1 91 ? 5.246 14.253 68.721 1.00 11.33 90 ALA A CA 1
ATOM 668 C C . ALA A 1 91 ? 3.964 13.540 68.290 1.00 15.32 90 ALA A C 1
ATOM 669 O O . ALA A 1 91 ? 3.767 12.365 68.589 1.00 20.48 90 ALA A O 1
ATOM 671 N N . THR A 1 92 ? 3.098 14.257 67.570 1.00 12.47 91 THR A N 1
ATOM 672 C CA . THR A 1 92 ? 1.957 13.641 66.903 1.00 12.10 91 THR A CA 1
ATOM 673 C C . THR A 1 92 ? 2.197 13.446 65.405 1.00 11.83 91 THR A C 1
ATOM 674 O O . THR A 1 92 ? 1.412 12.773 64.740 1.00 11.61 91 THR A O 1
ATOM 678 N N . VAL A 1 93 ? 3.249 14.085 64.883 1.00 9.71 92 VAL A N 1
ATOM 679 C CA . VAL A 1 93 ? 3.709 13.967 63.490 1.00 11.93 92 VAL A CA 1
ATOM 680 C C . VAL A 1 93 ? 5.221 14.204 63.512 1.00 10.99 92 VAL A C 1
ATOM 681 O O . VAL A 1 93 ? 5.699 15.054 64.279 1.00 9.05 92 VAL A O 1
ATOM 685 N N . VAL A 1 94 ? 5.965 13.438 62.719 1.00 8.99 93 VAL A N 1
ATOM 686 C CA . VAL A 1 94 ? 7.417 13.614 62.599 1.00 9.60 93 VAL A CA 1
ATOM 687 C C . VAL A 1 94 ? 7.780 13.796 61.132 1.00 9.41 93 VAL A C 1
ATOM 688 O O . VAL A 1 94 ? 7.256 13.089 60.265 1.00 9.71 93 VAL A O 1
ATOM 692 N N . THR A 1 95 ? 8.658 14.769 60.861 1.00 7.46 94 THR A N 1
ATOM 693 C CA . THR A 1 95 ? 9.161 15.014 59.501 1.00 9.00 94 THR A CA 1
ATOM 694 C C . THR A 1 95 ? 10.663 14.958 59.456 1.00 13.13 94 THR A C 1
ATOM 695 O O . THR A 1 95 ? 11.327 15.362 60.415 1.00 10.32 94 THR A O 1
ATOM 699 N N . LEU A 1 96 ? 11.195 14.508 58.307 1.00 10.82 95 LEU A N 1
ATOM 700 C CA . LEU A 1 96 ? 12.611 14.163 58.163 1.00 10.91 95 LEU A CA 1
ATOM 701 C C . LEU A 1 96 ? 13.129 14.538 56.767 1.00 11.17 95 LEU A C 1
ATOM 702 O O . LEU A 1 96 ? 12.487 14.208 55.768 1.00 10.49 95 LEU A O 1
ATOM 707 N N . TYR A 1 97 ? 14.277 15.201 56.710 1.00 10.20 96 TYR A N 1
ATOM 708 C CA . TYR A 1 97 ? 15.084 15.239 55.457 1.00 10.14 96 TYR A CA 1
ATOM 709 C C . TYR A 1 97 ? 16.536 15.050 55.818 1.00 10.20 96 TYR A C 1
ATOM 710 O O . TYR A 1 97 ? 17.271 16.019 56.071 1.00 10.32 96 TYR A O 1
ATOM 719 N N . LEU A 1 98 ? 16.939 13.782 55.864 1.00 10.34 97 LEU A N 1
ATOM 720 C CA . LEU A 1 98 ? 18.242 13.419 56.422 1.00 10.73 97 LEU A CA 1
ATOM 721 C C . LEU A 1 98 ? 19.068 12.701 55.344 1.00 11.05 97 LEU A C 1
ATOM 722 O O . LEU A 1 98 ? 19.477 13.347 54.376 1.00 11.05 97 LEU A O 1
ATOM 727 N N . LEU A 1 99 ? 19.311 11.402 55.502 1.00 11.73 98 LEU A N 1
ATOM 728 C CA . LEU A 1 99 ? 20.094 10.591 54.557 1.00 12.09 98 LEU A CA 1
ATOM 729 C C . LEU A 1 99 ? 19.598 9.151 54.655 1.00 12.47 98 LEU A C 1
ATOM 730 O O . LEU A 1 99 ? 19.032 8.792 55.672 1.00 12.35 98 LEU A O 1
ATOM 735 N N . PRO A 1 100 ? 19.895 8.295 53.655 1.00 13.14 99 PRO A N 1
ATOM 736 C CA . PRO A 1 100 ? 19.445 6.895 53.765 1.00 13.73 99 PRO A CA 1
ATOM 737 C C . PRO A 1 100 ? 19.979 6.190 55.001 1.00 14.25 99 PRO A C 1
ATOM 738 O O . PRO A 1 100 ? 19.208 5.593 55.742 1.00 14.20 99 PRO A O 1
ATOM 742 N N . SER A 1 101 ? 21.286 6.290 55.236 1.00 14.93 100 SER A N 1
ATOM 743 C CA . SER A 1 101 ? 21.908 5.640 56.382 1.00 16.18 100 SER A CA 1
ATOM 744 C C . SER A 1 101 ? 21.396 6.177 57.737 1.00 15.21 100 SER A C 1
ATOM 745 O O . SER A 1 101 ? 21.254 5.416 58.708 1.00 15.76 100 SER A O 1
ATOM 748 N N . VAL A 1 102 ? 21.160 7.478 57.799 1.00 14.32 101 VAL A N 1
ATOM 749 C CA . VAL A 1 102 ? 20.660 8.136 59.016 1.00 13.92 101 VAL A CA 1
ATOM 750 C C . VAL A 1 102 ? 19.231 7.704 59.295 1.00 13.32 101 VAL A C 1
ATOM 751 O O . VAL A 1 102 ? 18.908 7.350 60.438 1.00 13.60 101 VAL A O 1
ATOM 755 N N . ASN A 1 103 ? 18.384 7.690 58.267 1.00 12.72 102 ASN A N 1
ATOM 756 C CA . ASN A 1 103 ? 17.020 7.133 58.432 1.00 12.47 102 ASN A CA 1
ATOM 757 C C . ASN A 1 103 ? 17.021 5.722 59.010 1.00 13.84 102 ASN A C 1
ATOM 758 O O . ASN A 1 103 ? 16.230 5.402 59.910 1.00 14.23 102 ASN A O 1
ATOM 763 N N . GLN A 1 104 ? 17.913 4.877 58.508 1.00 14.07 103 GLN A N 1
ATOM 764 C CA . GLN A 1 104 ? 18.001 3.495 58.991 1.00 16.08 103 GLN A CA 1
ATOM 765 C C . GLN A 1 104 ? 18.366 3.426 60.489 1.00 15.88 103 GLN A C 1
ATOM 766 O O . GLN A 1 104 ? 17.829 2.601 61.231 1.00 15.98 103 GLN A O 1
ATOM 769 N N . LYS A 1 105 ? 19.312 4.259 60.911 1.00 15.66 104 LYS A N 1
ATOM 770 C CA . LYS A 1 105 ? 19.715 4.339 62.304 1.00 16.35 104 LYS A CA 1
ATOM 771 C C . LYS A 1 105 ? 18.604 4.886 63.204 1.00 16.36 104 LYS A C 1
ATOM 772 O O . LYS A 1 105 ? 18.440 4.465 64.363 1.00 16.83 104 LYS A O 1
ATOM 778 N N . LEU A 1 106 ? 17.859 5.836 62.664 1.00 14.50 105 LEU A N 1
ATOM 779 C CA . LEU A 1 106 ? 16.757 6.464 63.390 1.00 13.96 105 LEU A CA 1
ATOM 780 C C . LEU A 1 106 ? 15.542 5.549 63.584 1.00 15.09 105 LEU A C 1
ATOM 781 O O . LEU A 1 106 ? 14.822 5.681 64.558 1.00 14.30 105 LEU A O 1
ATOM 786 N N . ARG A 1 107 ? 15.287 4.641 62.642 1.00 13.97 106 ARG A N 1
ATOM 787 C CA . ARG A 1 107 ? 14.054 3.842 62.645 1.00 14.06 106 ARG A CA 1
ATOM 788 C C . ARG A 1 107 ? 13.704 3.186 63.983 1.00 14.73 106 ARG A C 1
ATOM 789 O O . ARG A 1 107 ? 12.564 3.314 64.441 1.00 14.59 106 ARG A O 1
ATOM 797 N N . PRO A 1 108 ? 14.668 2.492 64.615 1.00 15.66 107 PRO A N 1
ATOM 798 C CA . PRO A 1 108 ? 14.312 1.873 65.898 1.00 16.62 107 PRO A CA 1
ATOM 799 C C . PRO A 1 108 ? 13.950 2.868 67.001 1.00 21.12 107 PRO A C 1
ATOM 800 O O . PRO A 1 108 ? 13.184 2.519 67.899 1.00 18.43 107 PRO A O 1
ATOM 804 N N . ILE A 1 109 ? 14.514 4.076 66.944 1.00 15.87 108 ILE A N 1
ATOM 805 C CA . ILE A 1 109 ? 14.177 5.133 67.888 1.00 15.88 108 ILE A CA 1
ATOM 806 C C . ILE A 1 109 ? 12.727 5.590 67.682 1.00 18.40 108 ILE A C 1
ATOM 807 O O . ILE A 1 109 ? 12.033 5.890 68.651 1.00 16.15 108 ILE A O 1
ATOM 812 N N . LEU A 1 110 ? 12.293 5.695 66.425 1.00 14.33 109 LEU A N 1
ATOM 813 C CA . LEU A 1 110 ? 10.904 6.024 66.118 1.00 14.00 109 LEU A CA 1
ATOM 814 C C . LEU A 1 110 ? 9.941 4.984 66.679 1.00 15.41 109 LEU A C 1
ATOM 815 O O . LEU A 1 110 ? 8.924 5.332 67.302 1.00 14.83 109 LEU A O 1
ATOM 820 N N . PHE A 1 111 ? 10.281 3.710 66.494 1.00 14.91 110 PHE A N 1
ATOM 821 C CA . PHE A 1 111 ? 9.478 2.624 67.058 1.00 20.35 110 PHE A CA 1
ATOM 822 C C . PHE A 1 111 ? 9.459 2.634 68.593 1.00 21.09 110 PHE A C 1
ATOM 823 O O . PHE A 1 111 ? 8.439 2.292 69.197 1.00 20.58 110 PHE A O 1
ATOM 831 N N . GLU A 1 112 ? 10.579 3.003 69.213 1.00 18.30 111 GLU A N 1
ATOM 832 C CA . GLU A 1 112 ? 10.664 3.057 70.682 1.00 20.96 111 GLU A CA 1
ATOM 833 C C . GLU A 1 112 ? 9.805 4.181 71.284 1.00 19.24 111 GLU A C 1
ATOM 834 O O . GLU A 1 112 ? 9.222 4.013 72.352 1.00 20.82 111 GLU A O 1
ATOM 837 N N . GLN A 1 113 ? 9.782 5.338 70.638 1.00 15.37 112 GLN A N 1
ATOM 838 C CA . GLN A 1 113 ? 9.277 6.568 71.276 1.00 16.97 112 GLN A CA 1
ATOM 839 C C . GLN A 1 113 ? 7.892 7.028 70.837 1.00 16.74 112 GLN A C 1
ATOM 840 O O . GLN A 1 113 ? 7.201 7.698 71.611 1.00 18.43 112 GLN A O 1
ATOM 846 N N . LEU A 1 114 ? 7.518 6.758 69.598 1.00 14.53 113 LEU A N 1
ATOM 847 C CA . LEU A 1 114 ? 6.297 7.322 69.006 1.00 15.51 113 LEU A CA 1
ATOM 848 C C . LEU A 1 114 ? 5.053 6.469 69.245 1.00 18.83 113 LEU A C 1
ATOM 849 O O . LEU A 1 114 ? 5.109 5.247 69.203 1.00 16.49 113 LEU A O 1
ATOM 854 N N . SER A 1 115 ? 3.933 7.138 69.481 1.00 16.61 114 SER A N 1
ATOM 855 C CA . SER A 1 115 ? 2.655 6.466 69.685 1.00 20.30 114 SER A CA 1
ATOM 856 C C . SER A 1 115 ? 2.144 5.829 68.398 1.00 23.40 114 SER A C 1
ATOM 857 O O . SER A 1 115 ? 2.322 6.401 67.311 1.00 18.24 114 SER A O 1
ATOM 860 N N . PRO A 1 116 ? 1.497 4.649 68.506 1.00 20.26 115 PRO A N 1
ATOM 861 C CA . PRO A 1 116 ? 0.873 4.086 67.297 1.00 18.82 115 PRO A CA 1
ATOM 862 C C . PRO A 1 116 ? -0.084 5.077 66.641 1.00 20.13 115 PRO A C 1
ATOM 863 O O . PRO A 1 116 ? -0.774 5.828 67.337 1.00 19.79 115 PRO A O 1
ATOM 867 N N . GLY A 1 117 ? -0.083 5.099 65.317 1.00 20.77 116 GLY A N 1
ATOM 868 C CA . GLY A 1 117 ? -0.874 6.040 64.559 1.00 19.74 116 GLY A CA 1
ATOM 869 C C . GLY A 1 117 ? -0.126 7.295 64.173 1.00 19.26 116 GLY A C 1
ATOM 870 O O . GLY A 1 117 ? -0.617 8.037 63.340 1.00 21.25 116 GLY A O 1
ATOM 871 N N . THR A 1 118 ? 1.051 7.542 64.742 1.00 13.89 117 THR A N 1
ATOM 872 C CA . THR A 1 118 ? 1.844 8.729 64.394 1.00 13.00 117 THR A CA 1
ATOM 873 C C . THR A 1 118 ? 2.365 8.683 62.948 1.00 14.43 117 THR A C 1
ATOM 874 O O . THR A 1 118 ? 3.058 7.752 62.581 1.00 13.07 117 THR A O 1
ATOM 878 N N . PRO A 1 119 ? 2.028 9.691 62.121 1.00 12.99 118 PRO A N 1
ATOM 879 C CA . PRO A 1 119 ? 2.643 9.732 60.791 1.00 13.60 118 PRO A CA 1
ATOM 880 C C . PRO A 1 119 ? 4.096 10.189 60.836 1.00 11.09 118 PRO A C 1
ATOM 881 O O . PRO A 1 119 ? 4.457 11.068 61.614 1.00 10.99 118 PRO A O 1
ATOM 885 N N . VAL A 1 120 ? 4.884 9.595 59.957 1.00 10.43 119 VAL A N 1
ATOM 886 C CA . VAL A 1 120 ? 6.275 9.960 59.734 1.00 9.48 119 VAL A CA 1
ATOM 887 C C . VAL A 1 120 ? 6.378 10.277 58.254 1.00 9.47 119 VAL A C 1
ATOM 888 O O . VAL A 1 120 ? 5.973 9.465 57.433 1.00 9.31 119 VAL A O 1
ATOM 892 N N . VAL A 1 121 ? 6.907 11.456 57.923 1.00 7.85 120 VAL A N 1
ATOM 893 C CA . VAL A 1 121 ? 7.077 11.891 56.525 1.00 8.24 120 VAL A CA 1
ATOM 894 C C . VAL A 1 121 ? 8.539 12.165 56.254 1.00 11.44 120 VAL A C 1
ATOM 895 O O . VAL A 1 121 ? 9.181 12.879 56.996 1.00 9.58 120 VAL A O 1
ATOM 899 N N . SER A 1 122 ? 9.063 11.592 55.171 1.00 9.05 121 SER A N 1
ATOM 900 C CA . SER A 1 122 ? 10.453 11.780 54.784 1.00 7.71 121 SER A CA 1
ATOM 901 C C . SER A 1 122 ? 10.572 12.315 53.354 1.00 8.89 121 SER A C 1
ATOM 902 O O . SER A 1 122 ? 9.912 11.809 52.425 1.00 10.20 121 SER A O 1
ATOM 905 N N . HIS A 1 123 ? 11.424 13.322 53.198 1.00 8.30 122 HIS A N 1
ATOM 906 C CA . HIS A 1 123 ? 11.788 13.852 51.900 1.00 8.76 122 HIS A CA 1
ATOM 907 C C . HIS A 1 123 ? 12.930 12.982 51.326 1.00 10.86 122 HIS A C 1
ATOM 908 O O . HIS A 1 123 ? 13.970 12.832 51.954 1.00 10.52 122 HIS A O 1
ATOM 915 N N . ASP A 1 124 ? 12.673 12.368 50.175 1.00 9.84 123 ASP A N 1
ATOM 916 C CA . ASP A 1 124 ? 13.660 11.676 49.325 1.00 10.13 123 ASP A CA 1
ATOM 917 C C . ASP A 1 124 ? 14.152 10.309 49.769 1.00 14.52 123 ASP A C 1
ATOM 918 O O . ASP A 1 124 ? 14.375 9.453 48.905 1.00 12.41 123 ASP A O 1
ATOM 923 N N . PHE A 1 125 ? 14.310 10.086 51.069 1.00 11.01 124 PHE A N 1
ATOM 924 C CA . PHE A 1 125 ? 14.922 8.844 51.592 1.00 11.85 124 PHE A CA 1
ATOM 925 C C . PHE A 1 125 ? 13.919 7.957 52.289 1.00 12.29 124 PHE A C 1
ATOM 926 O O . PHE A 1 125 ? 13.069 8.420 53.067 1.00 9.61 124 PHE A O 1
ATOM 934 N N . ASP A 1 126 ? 14.022 6.661 52.004 1.00 11.44 125 ASP A N 1
ATOM 935 C CA . ASP A 1 126 ? 13.066 5.683 52.530 1.00 10.93 125 ASP A CA 1
ATOM 936 C C . ASP A 1 126 ? 13.576 5.060 53.844 1.00 13.98 125 ASP A C 1
ATOM 937 O O . ASP A 1 126 ? 14.546 5.561 54.441 1.00 13.29 125 ASP A O 1
ATOM 950 N N . GLY A 1 128 ? 14.122 1.584 54.288 1.00 19.29 127 GLY A N 1
ATOM 951 C CA . GLY A 1 128 ? 14.531 0.223 53.994 1.00 24.24 127 GLY A CA 1
ATOM 952 C C . GLY A 1 128 ? 13.338 -0.706 53.828 1.00 22.39 127 GLY A C 1
ATOM 953 O O . GLY A 1 128 ? 12.408 -0.410 53.078 1.00 21.06 127 GLY A O 1
ATOM 954 N N . ARG A 1 129 ? 13.348 -1.815 54.565 1.00 19.82 128 ARG A N 1
ATOM 955 C CA . ARG A 1 129 ? 12.265 -2.814 54.464 1.00 23.44 128 ARG A CA 1
ATOM 956 C C . ARG A 1 129 ? 10.938 -2.430 55.125 1.00 19.98 128 ARG A C 1
ATOM 957 O O . ARG A 1 129 ? 9.956 -3.149 54.992 1.00 23.81 128 ARG A O 1
ATOM 965 N N . TRP A 1 130 ? 10.905 -1.318 55.830 1.00 15.59 129 TRP A N 1
ATOM 966 C CA . TRP A 1 130 ? 9.655 -0.812 56.413 1.00 16.59 129 TRP A CA 1
ATOM 967 C C . TRP A 1 130 ? 8.843 -0.129 55.312 1.00 17.60 129 TRP A C 1
ATOM 968 O O . TRP A 1 130 ? 9.225 0.937 54.826 1.00 14.10 129 TRP A O 1
ATOM 979 N N . ALA A 1 131 ? 7.751 -0.762 54.889 1.00 16.10 130 ALA A N 1
ATOM 980 C CA . ALA A 1 131 ? 7.041 -0.308 53.673 1.00 20.63 130 ALA A CA 1
ATOM 981 C C . ALA A 1 131 ? 6.252 0.970 53.934 1.00 14.83 130 ALA A C 1
ATOM 982 O O . ALA A 1 131 ? 5.518 1.035 54.918 1.00 18.33 130 ALA A O 1
ATOM 984 N N . PRO A 1 132 ? 6.371 1.987 53.052 1.00 14.28 131 PRO A N 1
ATOM 985 C CA . PRO A 1 132 ? 5.573 3.207 53.270 1.00 12.82 131 PRO A CA 1
ATOM 986 C C . PRO A 1 132 ? 4.093 3.007 52.994 1.00 15.43 131 PRO A C 1
ATOM 987 O O . PRO A 1 132 ? 3.735 2.058 52.313 1.00 15.80 131 PRO A O 1
ATOM 991 N N . ASP A 1 133 ? 3.245 3.857 53.565 1.00 13.42 132 ASP A N 1
ATOM 992 C CA A ASP A 1 133 ? 1.802 3.963 53.276 0.50 17.24 132 ASP A CA 1
ATOM 993 C CA B ASP A 1 133 ? 1.817 3.837 53.168 0.50 19.80 132 ASP A CA 1
ATOM 994 C C . ASP A 1 133 ? 1.516 4.794 52.015 1.00 14.22 132 ASP A C 1
ATOM 995 O O . ASP A 1 133 ? 0.472 4.650 51.362 1.00 15.16 132 ASP A O 1
ATOM 1004 N N . ARG A 1 134 ? 2.430 5.716 51.720 1.00 11.59 133 ARG A N 1
ATOM 1005 C CA . ARG A 1 134 ? 2.321 6.613 50.550 1.00 11.74 133 ARG A CA 1
ATOM 1006 C C . ARG A 1 134 ? 3.684 6.946 50.001 1.00 10.60 133 ARG A C 1
ATOM 1007 O O . ARG A 1 134 ? 4.615 7.080 50.785 1.00 11.88 133 ARG A O 1
ATOM 1015 N N . THR A 1 135 ? 3.770 7.096 48.689 1.00 10.96 134 THR A N 1
ATOM 1016 C CA . THR A 1 135 ? 4.980 7.583 48.027 1.00 11.47 134 THR A CA 1
ATOM 1017 C C . THR A 1 135 ? 4.584 8.549 46.921 1.00 13.59 134 THR A C 1
ATOM 1018 O O . THR A 1 135 ? 4.005 8.123 45.935 1.00 16.19 134 THR A O 1
ATOM 1022 N N . VAL A 1 136 ? 4.898 9.831 47.106 1.00 12.60 135 VAL A N 1
ATOM 1023 C CA . VAL A 1 136 ? 4.452 10.910 46.224 1.00 12.21 135 VAL A CA 1
ATOM 1024 C C . VAL A 1 136 ? 5.626 11.302 45.334 1.00 14.42 135 VAL A C 1
ATOM 1025 O O . VAL A 1 136 ? 6.691 11.688 45.830 1.00 13.78 135 VAL A O 1
ATOM 1029 N N . ASP A 1 137 ? 5.402 11.227 44.038 1.00 15.34 136 ASP A N 1
ATOM 1030 C CA . ASP A 1 137 ? 6.388 11.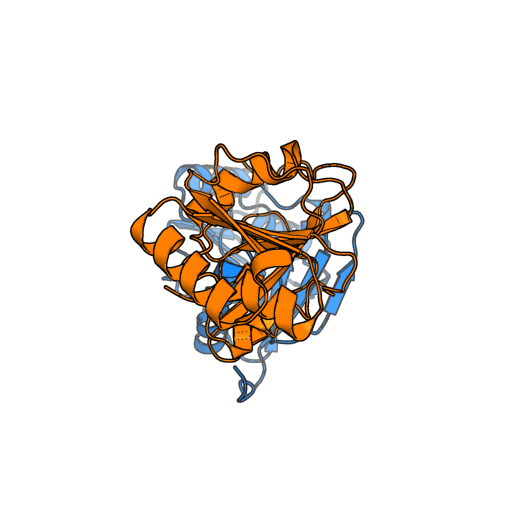593 43.039 1.00 16.71 136 ASP A CA 1
ATOM 1031 C C . ASP A 1 137 ? 6.144 13.042 42.644 1.00 21.69 136 ASP A C 1
ATOM 1032 O O . ASP A 1 137 ? 5.118 13.365 42.051 1.00 21.76 136 ASP A O 1
ATOM 1034 N N . LEU A 1 138 ? 7.074 13.916 43.011 1.00 19.52 137 LEU A N 1
ATOM 1035 C CA . LEU A 1 138 ? 7.038 15.294 42.572 1.00 24.15 137 LEU A CA 1
ATOM 1036 C C . LEU A 1 138 ? 8.060 15.442 41.443 1.00 33.29 137 LEU A C 1
ATOM 1037 O O . LEU A 1 138 ? 8.746 14.479 41.092 1.00 30.48 137 LEU A O 1
ATOM 1042 N N . GLU A 1 139 ? 8.128 16.613 40.830 1.00 33.32 138 GLU A N 1
ATOM 1043 C CA . GLU A 1 139 ? 9.108 16.826 39.737 1.00 46.38 138 GLU A CA 1
ATOM 1044 C C . GLU A 1 139 ? 10.471 17.047 40.400 1.00 42.81 138 GLU A C 1
ATOM 1045 O O . GLU A 1 139 ? 10.729 18.111 40.956 1.00 59.45 138 GLU A O 1
ATOM 1047 N N . GLY A 1 140 ? 11.307 16.015 40.415 1.00 52.44 139 GLY A N 1
ATOM 1048 C CA . GLY A 1 140 ? 12.628 16.110 41.062 1.00 39.28 139 GLY A CA 1
ATOM 1049 C C . GLY A 1 140 ? 12.721 15.834 42.567 1.00 32.30 139 GLY A C 1
ATOM 1050 O O . GLY A 1 140 ? 13.797 15.965 43.138 1.00 30.15 139 GLY A O 1
ATOM 1051 N N . ASP A 1 141 ? 11.615 15.450 43.206 1.00 18.37 140 ASP A N 1
ATOM 1052 C CA . ASP A 1 141 ? 11.615 15.072 44.630 1.00 17.02 140 ASP A CA 1
ATOM 1053 C C . ASP A 1 141 ? 10.607 13.951 44.887 1.00 16.52 140 ASP A C 1
ATOM 1054 O O . ASP A 1 141 ? 9.585 13.863 44.206 1.00 17.17 140 ASP A O 1
ATOM 1059 N N . THR A 1 142 ? 10.888 13.129 45.895 1.00 13.23 141 THR A N 1
ATOM 1060 C CA . THR A 1 142 ? 9.966 12.091 46.346 1.00 13.32 141 THR A CA 1
ATOM 1061 C C . THR A 1 142 ? 9.659 12.335 47.824 1.00 11.44 141 THR A C 1
ATOM 1062 O O . THR A 1 142 ? 10.514 12.790 48.567 1.00 1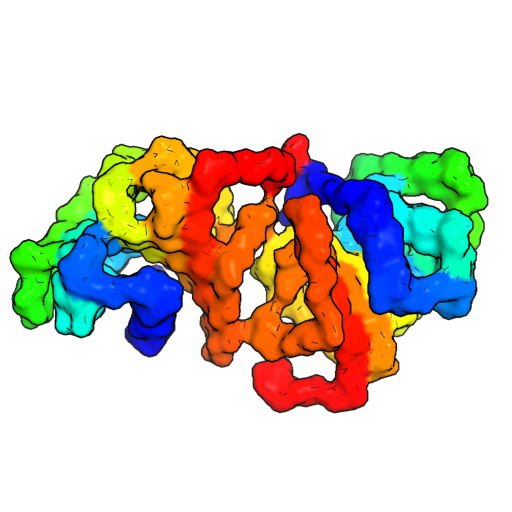2.69 141 THR A O 1
ATOM 1066 N N . VAL A 1 143 ? 8.423 12.069 48.216 1.00 9.97 142 VAL A N 1
ATOM 1067 C CA . VAL A 1 143 ? 8.018 12.182 49.611 1.00 9.88 142 VAL A CA 1
ATOM 1068 C C . VAL A 1 143 ? 7.368 10.878 50.013 1.00 10.93 142 VAL A C 1
ATOM 1069 O O . VAL A 1 143 ? 6.461 10.407 49.331 1.00 12.39 142 VAL A O 1
ATOM 1073 N N . TYR A 1 144 ? 7.835 10.314 51.122 1.00 9.60 143 TYR A N 1
ATOM 1074 C CA . TYR A 1 144 ? 7.282 9.086 51.706 1.00 11.10 143 TYR A CA 1
ATOM 1075 C C . TYR A 1 144 ? 6.511 9.369 52.971 1.00 12.20 143 TYR A C 1
ATOM 1076 O O . TYR A 1 144 ? 6.868 10.267 53.749 1.00 10.11 143 TYR A O 1
ATOM 1085 N N . ARG A 1 145 ? 5.469 8.583 53.205 1.00 8.88 144 ARG A N 1
ATOM 1086 C CA . ARG A 1 145 ? 4.799 8.569 54.502 1.00 9.02 144 ARG A CA 1
ATOM 1087 C C . ARG A 1 145 ? 4.676 7.145 55.046 1.00 11.99 144 ARG A C 1
ATOM 1088 O O . ARG A 1 145 ? 4.390 6.201 54.315 1.00 14.82 144 ARG A O 1
ATOM 1096 N N . TRP A 1 146 ? 4.874 7.034 56.356 1.00 9.57 145 TRP A N 1
ATOM 1097 C CA . TRP A 1 146 ? 4.589 5.828 57.124 1.00 12.19 145 TRP A CA 1
ATOM 1098 C C . TRP A 1 146 ? 3.692 6.223 58.278 1.00 11.64 145 TRP A C 1
ATOM 1099 O O . TRP A 1 146 ? 3.588 7.406 58.649 1.00 13.53 145 TRP A O 1
ATOM 1110 N N . THR A 1 147 ? 3.004 5.229 58.811 1.00 14.68 146 THR A N 1
ATOM 1111 C CA . THR A 1 147 ? 2.240 5.362 60.048 1.00 15.23 146 THR A CA 1
ATOM 1112 C C . THR A 1 147 ? 2.793 4.353 61.051 1.00 14.44 146 THR A C 1
ATOM 1113 O O . THR A 1 147 ? 2.997 3.178 60.730 1.00 17.38 146 THR A O 1
ATOM 1117 N N . ILE A 1 148 ? 3.080 4.815 62.261 1.00 14.44 147 ILE A N 1
ATOM 1118 C CA . ILE A 1 148 ? 3.629 3.923 63.289 1.00 14.74 147 ILE A CA 1
ATOM 1119 C C . ILE A 1 148 ? 2.548 2.876 63.604 1.00 18.41 147 ILE A C 1
ATOM 1120 O O . ILE A 1 148 ? 1.411 3.238 63.946 1.00 16.92 147 ILE A O 1
ATOM 1125 N N . PRO A 1 149 ? 2.891 1.583 63.493 1.00 22.00 148 PRO A N 1
ATOM 1126 C CA . PRO A 1 149 ? 1.870 0.562 63.723 1.00 25.15 148 PRO A CA 1
ATOM 1127 C C . PRO A 1 149 ? 1.647 0.240 65.197 1.00 23.44 148 PRO A C 1
ATOM 1128 O O . PRO A 1 149 ? 2.487 0.571 66.032 1.00 20.94 148 PRO A O 1
ATOM 1132 N N . GLU A 1 150 ? 0.550 -0.452 65.490 1.00 21.74 149 GLU A N 1
ATOM 1133 C CA . GLU A 1 150 ? 0.247 -0.932 66.854 1.00 24.26 149 GLU A CA 1
ATOM 1134 C C . GLU A 1 150 ? 1.247 -1.983 67.327 1.00 30.49 149 GLU A C 1
ATOM 1135 O O . GLU A 1 150 ? 1.584 -2.026 68.514 1.00 32.07 149 GLU A O 1
ATOM 1141 N N . GLU A 1 151 ? 1.705 -2.833 66.410 1.00 54.93 150 GLU A N 1
ATOM 1142 C CA . GLU A 1 151 ? 2.788 -3.788 66.697 1.00 51.03 150 GLU A CA 1
ATOM 1143 C C . GLU A 1 151 ? 3.885 -3.610 65.650 1.00 46.87 150 GLU A C 1
ATOM 1144 O O . GLU A 1 151 ? 3.600 -3.465 64.455 1.00 45.48 150 GLU A O 1
ATOM 1147 N N . ILE A 1 152 ? 5.136 -3.625 66.098 1.00 49.14 151 ILE A N 1
ATOM 1148 C CA . ILE A 1 152 ? 6.271 -3.521 65.189 1.00 47.72 151 ILE A CA 1
ATOM 1149 C C . ILE A 1 152 ? 6.352 -4.844 64.433 1.00 43.91 151 ILE A C 1
ATOM 1150 O O . ILE A 1 152 ? 6.387 -5.898 65.063 1.00 42.56 151 ILE A O 1
ATOM 1155 N N . PRO A 1 153 ? 6.384 -4.798 63.085 1.00 47.36 152 PRO A N 1
ATOM 1156 C CA . PRO A 1 153 ? 6.544 -6.045 62.321 1.00 59.13 152 PRO A CA 1
ATOM 1157 C C . PRO A 1 153 ? 7.782 -6.822 62.775 1.00 44.88 152 PRO A C 1
ATOM 1158 O O . PRO A 1 153 ? 8.845 -6.223 62.961 1.00 44.98 152 PRO A O 1
ATOM 1162 N N . GLU A 1 154 ? 7.644 -8.135 62.965 1.00 59.75 153 GLU A N 1
ATOM 1163 C CA . GLU A 1 154 ? 8.746 -8.962 63.508 1.00 66.18 153 GLU A CA 1
ATOM 1164 C C . GLU A 1 154 ? 10.060 -8.790 62.730 1.00 88.09 153 GLU A C 1
ATOM 1165 O O . GLU A 1 154 ? 11.130 -8.732 63.329 1.00 61.20 153 GLU A O 1
ATOM 1167 N N . ASP A 1 155 ? 9.959 -8.680 61.405 1.00 70.15 154 ASP A N 1
ATOM 1168 C CA . ASP A 1 155 ? 11.093 -8.291 60.532 1.00 64.31 154 ASP A CA 1
ATOM 1169 C C . ASP A 1 155 ? 11.935 -7.090 61.018 1.00 54.53 154 ASP A C 1
ATOM 1170 O O . ASP A 1 155 ? 13.127 -7.042 60.748 1.00 53.82 154 ASP A O 1
ATOM 1172 N N . LEU A 1 156 ? 11.317 -6.132 61.716 1.00 54.51 155 LEU A N 1
ATOM 1173 C CA . LEU A 1 156 ? 11.958 -4.859 62.094 1.00 52.51 155 LEU A CA 1
ATOM 1174 C C . LEU A 1 156 ? 12.392 -4.769 63.566 1.00 64.28 155 LEU A C 1
ATOM 1175 O O . LEU A 1 156 ? 11.988 -5.569 64.414 1.00 63.82 155 LEU A O 1
ATOM 1180 N N . VAL B 1 6 ? 37.658 -5.608 55.621 1.00 41.55 5 VAL B N 1
ATOM 1181 C CA . VAL B 1 6 ? 36.543 -6.491 56.064 1.00 23.81 5 VAL B CA 1
ATOM 1182 C C . VAL B 1 6 ? 35.811 -6.982 54.839 1.00 17.40 5 VAL B C 1
ATOM 1183 O O . VAL B 1 6 ? 35.274 -6.183 54.065 1.00 18.73 5 VAL B O 1
ATOM 1187 N N . PRO B 1 7 ? 35.800 -8.295 54.634 1.00 17.46 6 PRO B N 1
ATOM 1188 C CA . PRO B 1 7 ? 35.139 -8.651 53.421 1.00 15.18 6 PRO B CA 1
ATOM 1189 C C . PRO B 1 7 ? 33.618 -8.689 53.535 1.00 15.20 6 PRO B C 1
ATOM 1190 O O . PRO B 1 7 ? 33.039 -8.837 54.620 1.00 16.72 6 PRO B O 1
ATOM 1194 N N . THR B 1 8 ? 32.995 -8.541 52.393 1.00 10.48 7 THR B N 1
ATOM 1195 C CA . THR B 1 8 ? 31.554 -8.668 52.278 1.00 10.38 7 THR B CA 1
ATOM 1196 C C . THR B 1 8 ? 31.219 -10.182 52.342 1.00 15.10 7 THR B C 1
ATOM 1197 O O . THR B 1 8 ? 31.863 -10.962 51.633 1.00 12.13 7 THR B O 1
ATOM 1201 N N . PRO B 1 9 ? 30.219 -10.593 53.170 1.00 10.86 8 PRO B N 1
ATOM 1202 C CA . PRO B 1 9 ? 29.830 -12.013 53.170 1.00 11.71 8 PRO B CA 1
ATOM 1203 C C . PRO B 1 9 ? 29.399 -12.504 51.805 1.00 13.21 8 PRO B C 1
ATOM 1204 O O . PRO B 1 9 ? 28.806 -11.744 51.030 1.00 10.75 8 PRO B O 1
ATOM 1208 N N . LYS B 1 10 ? 29.710 -13.760 51.501 1.00 14.34 9 LYS B N 1
ATOM 1209 C CA . LYS B 1 10 ? 29.468 -14.291 50.157 1.00 15.58 9 LYS B CA 1
ATOM 1210 C C . LYS B 1 10 ? 27.981 -14.178 49.677 1.00 15.68 9 LYS B C 1
ATOM 1211 O O . LYS B 1 10 ? 27.747 -13.835 48.512 1.00 13.85 9 LYS B O 1
ATOM 1217 N N . PRO B 1 11 ? 26.982 -14.415 50.567 1.00 15.47 10 PRO B N 1
ATOM 1218 C CA . PRO B 1 11 ? 25.586 -14.219 50.135 1.00 17.12 10 PRO B CA 1
ATOM 1219 C C . PRO B 1 11 ? 25.262 -12.759 49.792 1.00 17.81 10 PRO B C 1
ATOM 1220 O O . PRO B 1 11 ? 24.475 -12.506 48.874 1.00 15.80 10 PRO B O 1
ATOM 1224 N N . VAL B 1 12 ? 25.886 -11.815 50.504 1.00 12.94 11 VAL B N 1
ATOM 1225 C CA . VAL B 1 12 ? 25.711 -10.397 50.219 1.00 11.97 11 VAL B CA 1
ATOM 1226 C C . VAL B 1 12 ? 26.367 -10.048 48.872 1.00 9.74 11 VAL B C 1
ATOM 1227 O O . VAL B 1 12 ? 25.774 -9.315 48.067 1.00 13.63 11 VAL B O 1
ATOM 1231 N N . VAL B 1 13 ? 27.543 -10.618 48.593 1.00 9.66 12 VAL B N 1
ATOM 1232 C CA . VAL B 1 13 ? 28.188 -10.428 47.281 1.00 13.20 12 VAL B CA 1
ATOM 1233 C C . VAL B 1 13 ? 27.218 -10.881 46.178 1.00 11.49 12 VAL B C 1
ATOM 1234 O O . VAL B 1 13 ? 26.995 -10.140 45.212 1.00 13.11 12 VAL B O 1
ATOM 1238 N N . ASP B 1 14 ? 26.616 -12.050 46.335 1.00 12.21 13 ASP B N 1
ATOM 1239 C CA . ASP B 1 14 ? 25.704 -12.566 45.303 1.00 12.82 13 ASP B CA 1
ATOM 1240 C C . ASP B 1 14 ? 24.506 -11.643 45.093 1.00 15.74 13 ASP B C 1
ATOM 1241 O O . ASP B 1 14 ? 24.099 -11.420 43.958 1.00 14.58 13 ASP B O 1
ATOM 1246 N N . ARG B 1 15 ? 23.983 -11.075 46.182 1.00 12.71 14 ARG B N 1
ATOM 1247 C CA . ARG B 1 15 ? 22.891 -10.103 46.114 1.00 17.06 14 ARG B CA 1
ATOM 1248 C C . ARG B 1 15 ? 23.303 -8.773 45.397 1.00 12.75 14 ARG B C 1
ATOM 1249 O O . ARG B 1 15 ? 22.507 -8.225 44.623 1.00 13.92 14 ARG B O 1
ATOM 1265 N N . LEU B 1 17 ? 25.635 -8.450 43.113 1.00 10.73 16 LEU B N 1
ATOM 1266 C CA . LEU B 1 17 ? 25.772 -8.757 41.680 1.00 10.88 16 LEU B CA 1
ATOM 1267 C C . LEU B 1 17 ? 24.412 -8.873 40.982 1.00 17.76 16 LEU B C 1
ATOM 1268 O O . LEU B 1 17 ? 24.254 -8.427 39.841 1.00 13.29 16 LEU B O 1
ATOM 1273 N N . GLU B 1 18 ? 23.434 -9.475 41.670 1.00 15.84 17 GLU B N 1
ATOM 1274 C CA . GLU B 1 18 ? 22.051 -9.541 41.162 1.00 15.62 17 GLU B CA 1
ATOM 1275 C C . GLU B 1 18 ? 21.426 -8.151 41.014 1.00 15.51 17 GLU B C 1
ATOM 1276 O O . GLU B 1 18 ? 20.781 -7.844 40.013 1.00 17.14 17 GLU B O 1
ATOM 1282 N N . LEU B 1 19 ? 21.663 -7.306 42.006 1.00 11.51 18 LEU B N 1
ATOM 1283 C CA . LEU B 1 19 ? 21.088 -5.953 42.012 1.00 13.04 18 LEU B CA 1
ATOM 1284 C C . LEU B 1 19 ? 21.613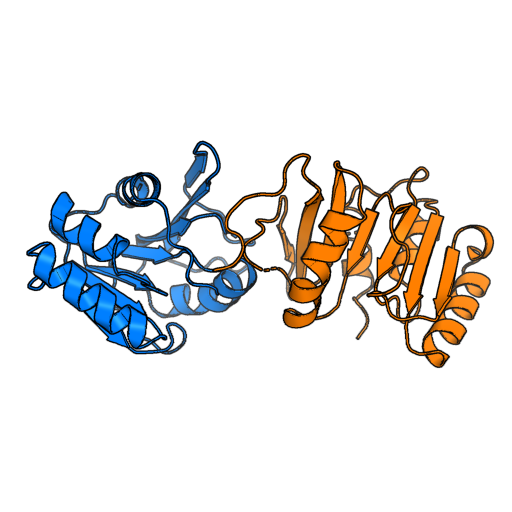 -5.069 40.876 1.00 13.30 18 LEU B C 1
ATOM 1285 O O . LEU B 1 19 ? 20.889 -4.217 40.339 1.00 16.59 18 LEU B O 1
ATOM 1290 N N . ALA B 1 20 ? 22.860 -5.282 40.506 1.00 16.40 19 ALA B N 1
ATOM 1291 C CA . ALA B 1 20 ? 23.465 -4.559 39.367 1.00 22.97 19 ALA B CA 1
ATOM 1292 C C . ALA B 1 20 ? 23.206 -5.217 38.008 1.00 24.86 19 ALA B C 1
ATOM 1293 O O . ALA B 1 20 ? 23.667 -4.705 36.977 1.00 24.15 19 ALA B O 1
ATOM 1295 N N . ASP B 1 21 ? 22.471 -6.333 38.005 1.00 16.62 20 ASP B N 1
ATOM 1296 C CA . ASP B 1 21 ? 22.133 -7.106 36.805 1.00 23.96 20 ASP B CA 1
ATOM 1297 C C . ASP B 1 21 ? 23.381 -7.497 36.008 1.00 22.64 20 ASP B C 1
ATOM 1298 O O . ASP B 1 21 ? 23.394 -7.428 34.790 1.00 22.52 20 ASP B O 1
ATOM 1300 N N . VAL B 1 22 ? 24.411 -7.955 36.717 1.00 15.69 21 VAL B N 1
ATOM 1301 C CA . VAL B 1 22 ? 25.696 -8.275 36.071 1.00 12.31 21 VAL B CA 1
ATOM 1302 C C . VAL B 1 22 ? 25.532 -9.458 35.105 1.00 16.49 21 VAL B C 1
ATOM 1303 O O . VAL B 1 22 ? 24.881 -10.455 35.431 1.00 21.92 21 VAL B O 1
ATOM 1307 N N . ASP B 1 23 ? 26.105 -9.324 33.907 1.00 15.29 22 ASP B N 1
ATOM 1308 C CA . ASP B 1 23 ? 26.101 -10.417 32.936 1.00 14.67 22 ASP B CA 1
ATOM 1309 C C . ASP B 1 23 ? 27.420 -10.507 32.180 1.00 17.25 22 ASP B C 1
ATOM 1310 O O . ASP B 1 23 ? 28.366 -9.767 32.470 1.00 18.92 22 ASP B O 1
ATOM 1315 N N . GLU B 1 24 ? 27.483 -11.419 31.210 1.00 14.99 23 GLU B N 1
ATOM 1316 C CA . GLU B 1 24 ? 28.720 -11.693 30.470 1.00 19.31 23 GLU B CA 1
ATOM 1317 C C . GLU B 1 24 ? 29.277 -10.512 29.644 1.00 27.81 23 GLU B C 1
ATOM 1318 O O . GLU B 1 24 ? 30.438 -10.537 29.259 1.00 20.89 23 GLU B O 1
ATOM 1322 N N . THR B 1 25 ? 28.462 -9.490 29.384 1.00 17.02 24 THR B N 1
ATOM 1323 C CA . THR B 1 25 ? 28.915 -8.302 28.648 1.00 19.79 24 THR B CA 1
ATOM 1324 C C . THR B 1 25 ? 29.531 -7.231 29.556 1.00 17.24 24 THR B C 1
ATOM 1325 O O . THR B 1 25 ? 30.035 -6.223 29.070 1.00 16.37 24 THR B O 1
ATOM 1329 N N . ASP B 1 26 ? 29.496 -7.426 30.869 1.00 14.93 25 ASP B N 1
ATOM 1330 C CA . ASP B 1 26 ? 29.977 -6.388 31.765 1.00 13.70 25 ASP B CA 1
ATOM 1331 C C . ASP B 1 26 ? 31.481 -6.417 32.030 1.00 12.76 25 ASP B C 1
ATOM 1332 O O . ASP B 1 26 ? 32.130 -7.444 31.905 1.00 12.76 25 ASP B O 1
ATOM 1337 N N . VAL B 1 27 ? 31.984 -5.244 32.403 1.00 10.86 26 VAL B N 1
ATOM 1338 C CA . VAL B 1 27 ? 33.32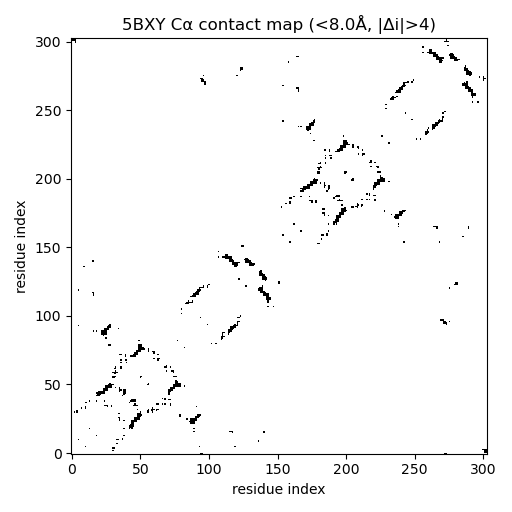9 -5.055 32.937 1.00 8.69 26 VAL B CA 1
ATOM 1339 C C . VAL B 1 27 ? 33.112 -4.437 34.314 1.00 9.81 26 VAL B C 1
ATOM 1340 O O . VAL B 1 27 ? 32.807 -3.247 34.435 1.00 10.82 26 VAL B O 1
ATOM 1344 N N . LEU B 1 28 ? 33.245 -5.265 35.344 1.00 9.26 27 LEU B N 1
ATOM 1345 C CA . LEU B 1 28 ? 32.940 -4.892 36.715 1.00 8.30 27 LEU B CA 1
ATOM 1346 C C . LEU B 1 28 ? 34.194 -4.391 37.387 1.00 7.68 27 LEU B C 1
ATOM 1347 O O . LEU B 1 28 ? 35.204 -5.095 37.373 1.00 12.74 27 LEU B O 1
ATOM 1352 N N . TYR B 1 29 ? 34.134 -3.198 37.985 1.00 7.14 28 TYR B N 1
ATOM 1353 C CA . TYR B 1 29 ? 35.235 -2.682 38.788 1.00 6.61 28 TYR B CA 1
ATOM 1354 C C . TYR B 1 29 ? 34.852 -2.733 40.250 1.00 8.03 28 TYR B C 1
ATOM 1355 O O . TYR B 1 29 ? 33.842 -2.137 40.638 1.00 12.33 28 TYR B O 1
ATOM 1364 N N . ASP B 1 30 ? 35.659 -3.424 41.073 1.00 7.62 29 ASP B N 1
ATOM 1365 C CA . ASP B 1 30 ? 35.515 -3.386 42.524 1.00 8.40 29 ASP B CA 1
ATOM 1366 C C . ASP B 1 30 ? 36.638 -2.479 43.057 1.00 7.02 29 ASP B C 1
ATOM 1367 O O . ASP B 1 30 ? 37.851 -2.770 42.936 1.00 7.91 29 ASP B O 1
ATOM 1372 N N . LEU B 1 31 ? 36.213 -1.357 43.636 1.00 7.14 30 LEU B N 1
ATOM 1373 C CA . LEU B 1 31 ? 37.127 -0.343 44.126 1.00 8.30 30 LEU B CA 1
ATOM 1374 C C . LEU B 1 31 ? 37.427 -0.628 45.600 1.00 10.80 30 LEU B C 1
ATOM 1375 O O . LEU B 1 31 ? 36.587 -0.410 46.464 1.00 8.60 30 LEU B O 1
ATOM 1380 N N . GLY B 1 32 ? 38.640 -1.121 45.867 1.00 7.83 31 GLY B N 1
ATOM 1381 C CA . GLY B 1 32 ? 39.052 -1.655 47.181 1.00 7.92 31 GLY B CA 1
ATOM 1382 C C . GLY B 1 32 ? 38.712 -3.130 47.220 1.00 11.13 31 GLY B C 1
ATOM 1383 O O . GLY B 1 32 ? 37.828 -3.557 47.962 1.00 11.19 31 GLY B O 1
ATOM 1384 N N . SER B 1 33 ? 39.415 -3.899 46.404 1.00 9.02 32 SER B N 1
ATOM 1385 C CA . SER B 1 33 ? 38.968 -5.244 46.048 1.00 9.86 32 SER B CA 1
ATOM 1386 C C . SER B 1 33 ? 39.335 -6.348 47.050 1.00 9.80 32 SER B C 1
ATOM 1387 O O . SER B 1 33 ? 38.782 -7.456 46.953 1.00 10.67 32 SER B O 1
ATOM 1390 N N . GLY B 1 34 ? 40.218 -6.078 48.009 1.00 11.29 33 GLY B N 1
ATOM 1391 C CA . GLY B 1 34 ? 40.498 -7.043 49.060 1.00 11.70 33 GLY B CA 1
ATOM 1392 C C . GLY B 1 34 ? 40.999 -8.385 48.547 1.00 12.77 33 GLY B C 1
ATOM 1393 O O . GLY B 1 34 ? 41.940 -8.427 47.774 1.00 12.59 33 GLY B O 1
ATOM 1394 N N . ASP B 1 35 ? 40.348 -9.473 48.978 1.00 11.89 34 ASP B N 1
ATOM 1395 C CA . ASP B 1 35 ? 40.733 -10.839 48.547 1.00 12.58 34 ASP B CA 1
ATOM 1396 C C . ASP B 1 35 ? 40.208 -11.232 47.167 1.00 13.55 34 ASP B C 1
ATOM 1397 O O . ASP B 1 35 ? 40.427 -12.362 46.722 1.00 12.72 34 ASP B O 1
ATOM 1402 N N . GLY B 1 36 ? 39.522 -10.298 46.501 1.00 12.09 35 GLY B N 1
ATOM 1403 C CA . GLY B 1 36 ? 39.064 -10.471 45.133 1.00 9.54 35 GLY B CA 1
ATOM 1404 C C . GLY B 1 36 ? 37.686 -11.094 44.958 1.00 11.48 35 GLY B C 1
ATOM 1405 O O . GLY B 1 36 ? 37.272 -11.302 43.829 1.00 10.12 35 GLY B O 1
ATOM 1406 N N . ARG B 1 37 ? 36.978 -11.374 46.054 1.00 11.85 36 ARG B N 1
ATOM 1407 C CA . ARG B 1 37 ? 35.746 -12.171 45.980 1.00 13.40 36 ARG B CA 1
ATOM 1408 C C . ARG B 1 37 ? 34.644 -11.589 45.096 1.00 11.97 36 ARG B C 1
ATOM 1409 O O . ARG B 1 37 ? 33.932 -12.352 44.434 1.00 12.29 36 ARG B O 1
ATOM 1417 N N . ILE B 1 38 ? 34.510 -10.266 45.031 1.00 8.05 37 ILE B N 1
ATOM 1418 C CA . ILE B 1 38 ? 33.434 -9.688 44.224 1.00 7.65 37 ILE B CA 1
ATOM 1419 C C . ILE B 1 38 ? 33.720 -9.931 42.729 1.00 12.52 37 ILE B C 1
ATOM 1420 O O . ILE B 1 38 ? 32.862 -10.388 41.994 1.00 10.47 37 ILE B O 1
ATOM 1425 N N . VAL B 1 39 ? 34.926 -9.569 42.287 1.00 10.90 38 VAL B N 1
ATOM 1426 C CA . VAL B 1 39 ? 35.287 -9.769 40.880 1.00 11.89 38 VAL B CA 1
ATOM 1427 C C . VAL B 1 39 ? 35.393 -11.245 40.488 1.00 11.86 38 VAL B C 1
ATOM 1428 O O . VAL B 1 39 ? 34.996 -11.616 39.383 1.00 10.26 38 VAL B O 1
ATOM 1432 N N . ILE B 1 40 ? 35.878 -12.089 41.397 1.00 11.55 39 ILE B N 1
ATOM 1433 C CA . ILE B 1 40 ? 35.983 -13.535 41.129 1.00 12.10 39 ILE B CA 1
ATOM 1434 C C . ILE B 1 40 ? 34.602 -14.185 41.000 1.00 11.27 39 ILE B C 1
ATOM 1435 O O . ILE B 1 40 ? 34.360 -14.939 40.062 1.00 11.60 39 ILE B O 1
ATOM 1440 N N . ARG B 1 41 ? 33.675 -13.848 41.892 1.00 13.99 40 ARG B N 1
ATOM 1441 C CA . ARG B 1 41 ? 32.306 -14.369 41.808 1.00 17.73 40 ARG B CA 1
ATOM 1442 C C . ARG B 1 41 ? 31.552 -13.818 40.581 1.00 14.64 40 ARG B C 1
ATOM 1443 O O . ARG B 1 41 ? 30.788 -14.532 39.963 1.00 16.48 40 ARG B O 1
ATOM 1451 N N . ALA B 1 42 ? 31.803 -12.566 40.206 1.00 13.58 41 ALA B N 1
ATOM 1452 C CA . ALA B 1 42 ? 31.207 -12.003 38.987 1.00 13.08 41 ALA B CA 1
ATOM 1453 C C . ALA B 1 42 ? 31.657 -12.823 37.751 1.00 14.87 41 ALA B C 1
ATOM 1454 O O . ALA B 1 42 ? 30.853 -13.124 36.881 1.00 13.87 41 ALA B O 1
ATOM 1456 N N . ALA B 1 43 ? 32.935 -13.179 37.708 1.00 12.54 42 ALA B N 1
ATOM 1457 C CA . ALA B 1 43 ? 33.496 -13.935 36.586 1.00 13.92 42 ALA B CA 1
ATOM 1458 C C . ALA B 1 43 ? 33.007 -15.382 36.584 1.00 15.59 42 ALA B C 1
ATOM 1459 O O . ALA B 1 43 ? 32.586 -15.907 35.541 1.00 17.45 42 ALA B O 1
ATOM 1461 N N . ARG B 1 44 ? 33.061 -16.027 37.745 1.00 15.14 43 ARG B N 1
ATOM 1462 C CA . ARG B 1 44 ? 32.652 -17.420 37.851 1.00 19.51 43 ARG B CA 1
ATOM 1463 C C . ARG B 1 44 ? 31.142 -17.609 37.603 1.00 23.21 43 ARG B C 1
ATOM 1464 O O . ARG B 1 44 ? 30.745 -18.480 36.835 1.00 26.17 43 ARG B O 1
ATOM 1472 N N . THR B 1 45 ? 30.303 -16.792 38.228 1.00 18.97 44 THR B N 1
ATOM 1473 C CA . THR B 1 45 ? 28.841 -16.945 38.139 1.00 21.21 44 THR B CA 1
ATOM 1474 C C . THR B 1 45 ? 28.250 -16.379 36.852 1.00 20.25 44 THR B C 1
ATOM 1475 O O . THR B 1 45 ? 27.366 -16.988 36.258 1.00 20.80 44 THR B O 1
ATOM 1479 N N . HIS B 1 46 ? 28.702 -15.191 36.461 1.00 17.71 45 HIS B N 1
ATOM 1480 C CA . HIS B 1 46 ? 28.052 -14.407 35.408 1.00 19.59 45 HIS B CA 1
ATOM 1481 C C . HIS B 1 46 ? 28.874 -14.299 34.131 1.00 21.58 45 HIS B C 1
ATOM 1482 O O . HIS B 1 46 ? 28.366 -13.810 33.130 1.00 20.72 45 HIS B O 1
ATOM 1489 N N . GLY B 1 47 ? 30.135 -14.736 34.170 1.00 18.01 46 GLY B N 1
ATOM 1490 C CA . GLY B 1 47 ? 31.028 -14.643 33.019 1.00 18.64 46 GLY B CA 1
ATOM 1491 C C . GLY B 1 47 ? 31.526 -13.227 32.715 1.00 18.23 46 GLY B C 1
ATOM 1492 O O . GLY B 1 47 ? 32.086 -12.983 31.636 1.00 17.40 46 GLY B O 1
ATOM 1493 N N . ALA B 1 48 ? 31.363 -12.293 33.661 1.00 18.52 47 ALA B N 1
ATOM 1494 C CA . ALA B 1 48 ? 31.780 -10.903 33.455 1.00 16.35 47 ALA B CA 1
ATOM 1495 C C . ALA B 1 48 ? 33.295 -10.768 33.570 1.00 15.00 47 ALA B C 1
ATOM 1496 O O . ALA B 1 48 ? 33.923 -11.489 34.331 1.00 18.06 47 ALA B O 1
ATOM 1498 N N . ARG B 1 49 ? 33.861 -9.803 32.849 1.00 12.33 48 ARG B N 1
ATOM 1499 C CA . ARG B 1 49 ? 35.231 -9.372 33.090 1.00 11.86 48 ARG B CA 1
ATOM 1500 C C . ARG B 1 49 ? 35.248 -8.532 34.337 1.00 13.06 48 ARG B C 1
ATOM 1501 O O . ARG B 1 49 ? 34.244 -7.883 34.680 1.00 10.88 48 ARG B O 1
ATOM 1509 N N . GLY B 1 50 ? 36.379 -8.552 35.035 1.00 11.41 49 GLY B N 1
ATOM 1510 C CA . GLY B 1 50 ? 36.501 -7.846 36.308 1.00 11.59 49 GLY B CA 1
ATOM 1511 C C . GLY B 1 50 ? 37.858 -7.201 36.501 1.00 10.59 49 GLY B C 1
ATOM 1512 O O . GLY B 1 50 ? 38.875 -7.714 36.032 1.00 12.24 49 GLY B O 1
ATOM 1513 N N . VAL B 1 51 ? 37.849 -6.044 37.155 1.00 9.12 50 VAL B N 1
ATOM 1514 C CA . VAL B 1 51 ? 39.062 -5.360 37.576 1.00 9.12 50 VAL B CA 1
ATOM 1515 C C . VAL B 1 51 ? 38.910 -5.021 39.035 1.00 8.40 50 VAL B C 1
ATOM 1516 O O . VAL B 1 51 ? 37.935 -4.371 39.415 1.00 8.23 50 VAL B O 1
ATOM 1520 N N . GLY B 1 52 ? 39.836 -5.484 39.863 1.00 9.35 51 GLY B N 1
ATOM 1521 C CA . GLY B 1 52 ? 39.893 -5.064 41.262 1.00 8.93 51 GLY B CA 1
ATOM 1522 C C . GLY B 1 52 ? 41.047 -4.078 41.461 1.00 8.94 51 GLY B C 1
ATOM 1523 O O . GLY B 1 52 ? 42.178 -4.338 41.036 1.00 10.83 51 GLY B O 1
ATOM 1524 N N . ILE B 1 53 ? 40.762 -2.958 42.108 1.00 8.06 52 ILE B N 1
ATOM 1525 C CA . ILE B 1 53 ? 41.784 -1.972 42.483 1.00 8.86 52 ILE B CA 1
ATOM 1526 C C . ILE B 1 53 ? 41.991 -2.103 43.988 1.00 8.32 52 ILE B C 1
ATOM 1527 O O . ILE B 1 53 ? 41.045 -2.019 44.763 1.00 8.01 52 ILE B O 1
ATOM 1532 N N . GLU B 1 54 ? 43.241 -2.279 44.392 1.00 8.92 53 GLU B N 1
ATOM 1533 C CA . GLU B 1 54 ? 43.561 -2.509 45.807 1.00 9.26 53 GLU B CA 1
ATOM 1534 C C . GLU B 1 54 ? 44.908 -1.892 46.163 1.00 10.08 53 GLU B C 1
ATOM 1535 O O . GLU B 1 54 ? 45.903 -2.115 45.498 1.00 11.49 53 GLU B O 1
ATOM 1541 N N . ILE B 1 55 ? 44.941 -1.186 47.284 1.00 12.14 54 ILE B N 1
ATOM 1542 C CA . ILE B 1 55 ? 46.150 -0.461 47.683 1.00 11.94 54 ILE B CA 1
ATOM 1543 C C . ILE B 1 55 ? 47.183 -1.335 48.411 1.00 14.39 54 ILE B C 1
ATOM 1544 O O . ILE B 1 55 ? 48.394 -1.083 48.317 1.00 17.04 54 ILE B O 1
ATOM 1549 N N . ASP B 1 56 ? 46.723 -2.343 49.153 1.00 12.64 55 ASP B N 1
ATOM 1550 C CA . ASP B 1 56 ? 47.616 -3.221 49.932 1.00 14.71 55 ASP B CA 1
ATOM 1551 C C . ASP B 1 56 ? 48.221 -4.315 49.024 1.00 17.87 55 ASP B C 1
ATOM 1552 O O . ASP B 1 56 ? 47.481 -5.173 48.521 1.00 16.20 55 ASP B O 1
ATOM 1557 N N . PRO B 1 57 ? 49.560 -4.313 48.824 1.00 20.55 56 PRO B N 1
ATOM 1558 C CA . PRO B 1 57 ? 50.175 -5.339 47.954 1.00 21.30 56 PRO B CA 1
ATOM 1559 C C . PRO B 1 57 ? 49.984 -6.801 48.382 1.00 22.78 56 PRO B C 1
ATOM 1560 O O . PRO B 1 57 ? 49.922 -7.685 47.526 1.00 24.52 56 PRO B O 1
ATOM 1564 N N . ASP B 1 58 ? 49.902 -7.056 49.685 1.00 21.51 57 ASP B N 1
ATOM 1565 C CA . ASP B 1 58 ? 49.612 -8.408 50.202 1.00 23.49 57 ASP B CA 1
ATOM 1566 C C . ASP B 1 58 ? 48.252 -8.938 49.741 1.00 19.36 57 ASP B C 1
ATOM 1567 O O . ASP B 1 58 ? 48.090 -10.131 49.458 1.00 21.31 57 ASP B O 1
ATOM 1572 N N . LEU B 1 59 ? 47.262 -8.052 49.695 1.00 18.75 58 LEU B N 1
ATOM 1573 C CA . LEU B 1 59 ? 45.915 -8.433 49.258 1.00 16.17 58 LEU B CA 1
ATOM 1574 C C . LEU B 1 59 ? 45.847 -8.598 47.745 1.00 17.96 58 LEU B C 1
ATOM 1575 O O . LEU B 1 59 ? 45.144 -9.488 47.261 1.00 16.91 58 LEU B O 1
ATOM 1580 N N . VAL B 1 60 ? 46.600 -7.786 46.998 1.00 14.39 59 VAL B N 1
ATOM 1581 C CA . VAL B 1 60 ? 46.691 -7.982 45.540 1.00 13.26 59 VAL B CA 1
ATOM 1582 C C . VAL B 1 60 ? 47.226 -9.389 45.228 1.00 17.41 59 VAL B C 1
ATOM 1583 O O . VAL B 1 60 ? 46.676 -10.111 44.385 1.00 17.04 59 VAL B O 1
ATOM 1587 N N . LYS B 1 61 ? 48.297 -9.757 45.925 1.00 21.31 60 LYS B N 1
ATOM 1588 C CA . LYS B 1 61 ? 48.922 -11.078 45.808 1.00 21.83 60 LYS B CA 1
ATOM 1589 C C . LYS B 1 61 ? 47.926 -12.207 46.112 1.00 21.65 60 LYS B C 1
ATOM 1590 O O . LYS B 1 61 ? 47.791 -13.148 45.329 1.00 18.56 60 LYS B O 1
ATOM 1596 N N . LYS B 1 62 ? 47.224 -12.091 47.240 1.00 19.91 61 LYS B N 1
ATOM 1597 C CA . LYS B 1 62 ? 46.219 -13.081 47.649 1.00 19.45 61 LYS B CA 1
ATOM 1598 C C . LYS B 1 62 ? 45.099 -13.203 46.607 1.00 18.23 61 LYS B C 1
ATOM 1599 O O . LYS B 1 62 ? 44.697 -14.317 46.248 1.00 15.56 61 LYS B O 1
ATOM 1603 N N . ALA B 1 63 ? 44.601 -12.060 46.129 1.00 14.68 62 ALA B N 1
ATOM 1604 C CA . ALA B 1 63 ? 43.499 -12.024 45.145 1.00 12.16 62 ALA B CA 1
ATOM 1605 C C . ALA B 1 63 ? 43.895 -12.663 43.803 1.00 13.00 62 ALA B C 1
ATOM 1606 O O . ALA B 1 63 ? 43.101 -13.403 43.200 1.00 12.87 62 ALA B O 1
ATOM 1608 N N . ARG B 1 64 ? 45.109 -12.375 43.331 1.00 13.11 63 ARG B N 1
ATOM 1609 C CA . ARG B 1 64 ? 45.620 -13.023 42.105 1.00 14.83 63 ARG B CA 1
ATOM 1610 C C . ARG B 1 64 ? 45.675 -14.543 42.250 1.00 15.96 63 ARG B C 1
ATOM 1611 O O . ARG B 1 64 ? 45.293 -15.271 41.336 1.00 17.20 63 ARG B O 1
ATOM 1619 N N . LYS B 1 65 ? 46.149 -15.013 43.395 1.00 17.81 64 LYS B N 1
ATOM 1620 C CA . LYS B 1 65 ? 46.193 -16.432 43.680 1.00 21.86 64 LYS B CA 1
ATOM 1621 C C . LYS B 1 65 ? 44.769 -17.020 43.706 1.00 16.55 64 LYS B C 1
ATOM 1622 O O . LYS B 1 65 ? 44.526 -18.079 43.137 1.00 17.06 64 LYS B O 1
ATOM 1625 N N . ASN B 1 66 ? 43.843 -16.310 44.350 1.00 17.66 65 ASN B N 1
ATOM 1626 C CA . ASN B 1 66 ? 42.434 -16.724 44.403 1.00 15.67 65 ASN B CA 1
ATOM 1627 C C . ASN B 1 66 ? 41.816 -16.836 43.019 1.00 13.54 65 ASN B C 1
ATOM 1628 O O . ASN B 1 66 ? 41.082 -17.772 42.740 1.00 19.62 65 ASN B O 1
ATOM 1633 N N . ALA B 1 67 ? 42.136 -15.896 42.142 1.00 14.53 66 ALA B N 1
ATOM 1634 C CA . ALA B 1 67 ? 41.594 -15.897 40.797 1.00 11.85 66 ALA B CA 1
ATOM 1635 C C . ALA B 1 67 ? 42.137 -17.065 39.972 1.00 15.65 66 ALA B C 1
ATOM 1636 O O . ALA B 1 67 ? 41.385 -17.721 39.244 1.00 16.61 66 ALA B O 1
ATOM 1638 N N . LYS B 1 68 ? 43.432 -17.334 40.108 1.00 17.43 67 LYS B N 1
ATOM 1639 C CA . LYS B 1 68 ? 44.065 -18.483 39.436 1.00 19.14 67 LYS B CA 1
ATOM 1640 C C . LYS B 1 68 ? 43.442 -19.791 39.923 1.00 22.21 67 LYS B C 1
ATOM 1641 O O . LYS B 1 68 ? 43.036 -20.626 39.115 1.00 23.90 67 LYS B O 1
ATOM 1644 N N . GLU B 1 69 ? 43.330 -19.952 41.237 1.00 21.39 68 GLU B N 1
ATOM 1645 C CA . GLU B 1 69 ? 42.652 -21.110 41.829 1.00 26.67 68 GLU B CA 1
ATOM 1646 C C . GLU B 1 69 ? 41.196 -21.279 41.387 1.00 24.70 68 GLU B C 1
ATOM 1647 O O . GLU B 1 69 ? 40.740 -22.398 41.220 1.00 23.27 68 GLU B O 1
ATOM 1653 N N . ALA B 1 70 ? 40.481 -20.171 41.182 1.00 19.68 69 ALA B N 1
ATOM 1654 C CA . ALA B 1 70 ? 39.090 -20.221 40.705 1.00 21.33 69 ALA B CA 1
ATOM 1655 C C . ALA B 1 70 ? 38.941 -20.483 39.193 1.00 19.44 69 ALA B C 1
ATOM 1656 O O . ALA B 1 70 ? 37.831 -20.681 38.716 1.00 20.97 69 ALA B O 1
ATOM 1658 N N . GLY B 1 71 ? 40.043 -20.453 38.446 1.00 17.87 70 GLY B N 1
ATOM 1659 C CA . GLY B 1 71 ? 40.013 -20.687 37.008 1.00 19.82 70 GLY B C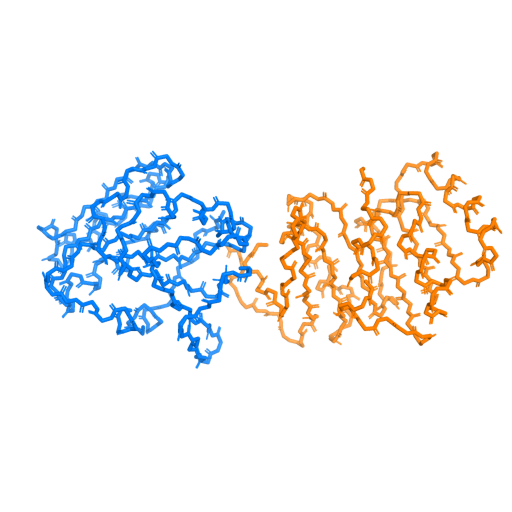A 1
ATOM 1660 C C . GLY B 1 71 ? 39.496 -19.497 36.215 1.00 23.81 70 GLY B C 1
ATOM 1661 O O . GLY B 1 71 ? 39.002 -19.672 35.104 1.00 20.58 70 GLY B O 1
ATOM 1662 N N . VAL B 1 72 ? 39.598 -18.290 36.780 1.00 16.22 71 VAL B N 1
ATOM 1663 C CA . VAL B 1 72 ? 39.066 -17.072 36.137 1.00 13.69 71 VAL B CA 1
ATOM 1664 C C . VAL B 1 72 ? 40.132 -15.987 35.860 1.00 16.12 71 VAL B C 1
ATOM 1665 O O . VAL B 1 72 ? 39.789 -14.825 35.631 1.00 14.80 71 VAL B O 1
ATOM 1669 N N . ALA B 1 73 ? 41.406 -16.367 35.843 1.00 16.43 72 ALA B N 1
ATOM 1670 C CA . ALA B 1 73 ? 42.485 -15.399 35.666 1.00 18.04 72 ALA B CA 1
ATOM 1671 C C . ALA B 1 73 ? 42.446 -14.712 34.302 1.00 19.56 72 ALA B C 1
ATOM 1672 O O . ALA B 1 73 ? 42.864 -13.564 34.187 1.00 20.71 72 ALA B O 1
ATOM 1674 N N . ASP B 1 74 ? 41.900 -15.382 33.279 1.00 18.51 73 ASP B N 1
ATOM 1675 C CA . ASP B 1 74 ? 41.689 -14.692 31.988 1.00 23.72 73 ASP B CA 1
ATOM 1676 C C . ASP B 1 74 ? 40.555 -13.649 31.973 1.00 23.08 73 ASP B C 1
ATOM 1677 O O . ASP B 1 74 ? 40.484 -12.860 31.035 1.00 20.16 73 ASP B O 1
ATOM 1682 N N . LEU B 1 75 ? 39.649 -13.685 32.950 1.00 14.79 74 LEU B N 1
ATOM 1683 C CA . LEU B 1 75 ? 38.562 -12.699 33.045 1.00 14.71 74 LEU B CA 1
ATOM 1684 C C . LEU B 1 75 ? 38.811 -11.581 34.068 1.00 14.13 74 LEU B C 1
ATOM 1685 O O . LEU B 1 75 ? 38.152 -10.548 33.995 1.00 15.01 74 LEU B O 1
ATOM 1690 N N . VAL B 1 76 ? 39.744 -11.785 35.001 1.00 12.15 75 VAL B N 1
ATOM 1691 C CA . VAL B 1 76 ? 39.891 -10.922 36.179 1.00 11.91 75 VAL B CA 1
ATOM 1692 C C . VAL B 1 76 ? 41.320 -10.399 36.266 1.00 16.32 75 VAL B C 1
ATOM 1693 O O . VAL B 1 76 ? 42.262 -11.152 36.138 1.00 16.89 75 VAL B O 1
ATOM 1697 N N . GLU B 1 77 ? 41.452 -9.098 36.496 1.00 10.89 76 GLU B N 1
ATOM 1698 C CA . GLU B 1 77 ? 42.726 -8.422 36.654 1.00 14.24 76 GLU B CA 1
ATOM 1699 C C . GLU B 1 77 ? 42.686 -7.676 37.966 1.00 11.88 76 GLU B C 1
ATOM 1700 O O . GLU B 1 77 ? 41.644 -7.166 38.344 1.00 11.48 76 GLU B O 1
ATOM 1706 N N . PHE B 1 78 ? 43.831 -7.616 38.653 1.00 9.95 77 PHE B N 1
ATOM 1707 C CA . PHE B 1 78 ? 43.992 -6.780 39.840 1.00 10.34 77 PHE B CA 1
ATOM 1708 C C . PHE B 1 78 ? 45.112 -5.782 39.613 1.00 11.60 77 PHE B C 1
ATOM 1709 O O . PHE B 1 78 ? 46.155 -6.097 39.013 1.00 14.04 77 PHE B O 1
ATOM 1717 N N . ARG B 1 79 ? 44.851 -4.554 40.050 1.00 11.27 78 ARG B N 1
ATOM 1718 C CA . ARG B 1 79 ? 45.801 -3.461 39.916 1.00 10.82 78 ARG B CA 1
ATOM 1719 C C . ARG B 1 79 ? 46.122 -2.942 41.297 1.00 13.68 78 ARG B C 1
ATOM 1720 O O . ARG B 1 79 ? 45.214 -2.597 42.038 1.00 12.40 78 ARG B O 1
ATOM 1728 N N . GLN B 1 80 ? 47.408 -2.885 41.638 1.00 16.81 79 GLN B N 1
ATOM 1729 C CA . GLN B 1 80 ? 47.836 -2.280 42.903 1.00 15.43 79 GLN B CA 1
ATOM 1730 C C . GLN B 1 80 ? 47.851 -0.765 42.766 1.00 17.89 79 GLN B C 1
ATOM 1731 O O . GLN B 1 80 ? 48.457 -0.212 41.834 1.00 18.61 79 GLN B O 1
ATOM 1737 N N . GLY B 1 81 ? 47.140 -0.091 43.652 1.00 14.27 80 GLY B N 1
ATOM 1738 C CA . GLY B 1 81 ? 47.042 1.353 43.583 1.00 17.94 80 GLY B CA 1
ATOM 1739 C C . GLY B 1 81 ? 45.929 1.921 44.437 1.00 15.41 80 GLY B C 1
ATOM 1740 O O . GLY B 1 81 ? 45.112 1.187 45.007 1.00 12.15 80 GLY B O 1
ATOM 1741 N N . ASP B 1 82 ? 45.944 3.250 44.537 1.00 11.41 81 ASP B N 1
ATOM 1742 C CA . ASP B 1 82 ? 44.899 3.978 45.223 1.00 10.73 81 ASP B CA 1
ATOM 1743 C C . ASP B 1 82 ? 43.725 4.127 44.262 1.00 8.96 81 ASP B C 1
ATOM 1744 O O . ASP B 1 82 ? 43.882 4.628 43.131 1.00 10.84 81 ASP B O 1
ATOM 1749 N N . LEU B 1 83 ? 42.556 3.676 44.700 1.00 9.12 82 LEU B N 1
ATOM 1750 C CA . LEU B 1 83 ? 41.327 3.775 43.889 1.00 8.42 82 LEU B CA 1
ATOM 1751 C C . LEU B 1 83 ? 41.004 5.221 43.489 1.00 9.59 82 LEU B C 1
ATOM 1752 O O . LEU B 1 83 ? 40.381 5.438 42.461 1.00 10.93 82 LEU B O 1
ATOM 1757 N N . PHE B 1 84 ? 41.440 6.198 44.283 1.00 9.46 83 PHE B N 1
ATOM 1758 C CA . PHE B 1 84 ? 41.258 7.609 43.953 1.00 10.54 83 PHE B CA 1
ATOM 1759 C C . PHE B 1 84 ? 42.097 8.110 42.773 1.00 12.69 83 PHE B C 1
ATOM 1760 O O . PHE B 1 84 ? 41.872 9.219 42.301 1.00 21.83 83 PHE B O 1
ATOM 1768 N N . GLU B 1 85 ? 43.076 7.322 42.338 1.00 14.92 84 GLU B N 1
ATOM 1769 C CA . GLU B 1 85 ? 43.954 7.676 41.211 1.00 14.77 84 GLU B CA 1
ATOM 1770 C C . GLU B 1 85 ? 43.731 6.764 40.031 1.00 15.76 84 GLU B C 1
ATOM 1771 O O . GLU B 1 85 ? 44.356 6.959 39.006 1.00 16.28 84 GLU B O 1
ATOM 1777 N N . ALA B 1 86 ? 42.842 5.792 40.156 1.00 12.12 85 ALA B N 1
ATOM 1778 C CA . ALA B 1 86 ? 42.683 4.770 39.117 1.00 12.41 85 ALA B CA 1
ATOM 1779 C C . ALA B 1 86 ? 41.853 5.280 37.944 1.00 12.11 85 ALA B C 1
ATOM 1780 O O . ALA B 1 86 ? 40.976 6.116 38.115 1.00 13.18 85 ALA B O 1
ATOM 1782 N N . ASP B 1 87 ? 42.151 4.763 36.760 1.00 12.57 86 ASP B N 1
ATOM 1783 C CA . ASP B 1 87 ? 41.296 5.004 35.601 1.00 13.25 86 ASP B CA 1
ATOM 1784 C C . ASP B 1 87 ? 40.202 3.941 35.635 1.00 13.49 86 ASP B C 1
ATOM 1785 O O . ASP B 1 87 ? 40.470 2.757 35.408 1.00 15.75 86 ASP B O 1
ATOM 1790 N N . ILE B 1 88 ? 38.981 4.379 35.924 1.00 11.08 87 ILE B N 1
ATOM 1791 C CA . ILE B 1 88 ? 37.786 3.505 36.046 1.00 11.25 87 ILE B CA 1
ATOM 1792 C C . ILE B 1 88 ? 36.782 3.703 34.908 1.00 10.61 87 ILE B C 1
ATOM 1793 O O . ILE B 1 88 ? 35.664 3.162 34.959 1.00 11.22 87 ILE B O 1
ATOM 1798 N N . SER B 1 89 ? 37.171 4.450 33.879 1.00 12.02 88 SER B N 1
ATOM 1799 C CA . SER B 1 89 ? 36.229 4.885 32.842 1.00 14.30 88 SER B CA 1
ATOM 1800 C C . SER B 1 89 ? 35.669 3.751 31.988 1.00 14.52 88 SER B C 1
ATOM 1801 O O . SER B 1 89 ? 34.609 3.908 31.384 1.00 16.56 88 SER B O 1
ATOM 1804 N N . GLU B 1 90 ? 36.369 2.618 31.923 1.00 14.00 89 GLU B N 1
ATOM 1805 C CA . GLU B 1 90 ? 35.881 1.445 31.181 1.00 15.56 89 GLU B CA 1
ATOM 1806 C C . GLU B 1 90 ? 34.869 0.584 31.930 1.00 14.80 89 GLU B C 1
ATOM 1807 O O . GLU B 1 90 ? 34.303 -0.338 31.361 1.00 16.81 89 GLU B O 1
ATOM 1813 N N . ALA B 1 91 ? 34.629 0.900 33.195 1.00 10.13 90 ALA B N 1
ATOM 1814 C CA . ALA B 1 91 ? 33.697 0.129 34.026 1.00 9.63 90 ALA B CA 1
ATOM 1815 C C . ALA B 1 91 ? 32.273 0.231 33.463 1.00 11.95 90 ALA B C 1
ATOM 1816 O O . ALA B 1 91 ? 31.843 1.315 33.091 1.00 12.26 90 ALA B O 1
ATOM 1818 N N . THR B 1 92 ? 31.580 -0.907 33.373 1.00 10.21 91 THR B N 1
ATOM 1819 C CA . THR B 1 92 ? 30.154 -0.920 33.059 1.00 9.73 91 THR B CA 1
ATOM 1820 C C . THR B 1 92 ? 29.318 -1.102 34.331 1.00 9.48 91 THR B C 1
ATOM 1821 O O . THR B 1 92 ? 28.109 -0.924 34.294 1.00 9.31 91 THR B O 1
ATOM 1825 N N . VAL B 1 93 ? 29.970 -1.483 35.425 1.00 9.17 92 VAL B N 1
ATOM 1826 C CA . VAL B 1 93 ? 29.365 -1.661 36.750 1.00 9.75 92 VAL B CA 1
ATOM 1827 C C . VAL B 1 93 ? 30.468 -1.391 37.769 1.00 8.45 92 VAL B C 1
ATOM 1828 O O . VAL B 1 93 ? 31.626 -1.792 37.560 1.00 9.31 92 VAL B O 1
ATOM 1832 N N . VAL B 1 94 ? 30.137 -0.699 38.870 1.00 8.30 93 VAL B N 1
ATOM 1833 C CA . VAL B 1 94 ? 31.085 -0.449 39.961 1.00 8.21 93 VAL B CA 1
ATOM 1834 C C . VAL B 1 94 ? 30.488 -0.941 41.272 1.00 8.22 93 VAL B C 1
ATOM 1835 O O . VAL B 1 94 ? 29.310 -0.696 41.541 1.00 8.92 93 VAL B O 1
ATOM 1839 N N . THR B 1 95 ? 31.313 -1.605 42.085 1.00 8.29 94 THR B N 1
ATOM 1840 C CA . THR B 1 95 ? 30.916 -2.081 43.411 1.00 9.23 94 THR B CA 1
ATOM 1841 C C . THR B 1 95 ? 31.853 -1.548 44.456 1.00 12.61 94 THR B C 1
ATOM 1842 O O . THR B 1 95 ? 33.060 -1.421 44.213 1.00 11.13 94 THR B O 1
ATOM 1846 N N . LEU B 1 96 ? 31.309 -1.345 45.661 1.00 8.98 95 LEU B N 1
ATOM 1847 C CA . LEU B 1 96 ? 32.008 -0.629 46.740 1.00 11.99 95 LEU B CA 1
ATOM 1848 C C . LEU B 1 96 ? 31.640 -1.187 48.100 1.00 11.35 95 LEU B C 1
ATOM 1849 O O . LEU B 1 96 ? 30.470 -1.382 48.387 1.00 10.39 95 LEU B O 1
ATOM 1854 N N . TYR B 1 97 ? 32.647 -1.427 48.939 1.00 10.46 96 TYR B N 1
ATOM 1855 C CA . TYR B 1 97 ? 32.433 -1.597 50.390 1.00 10.11 96 TYR B CA 1
ATOM 1856 C C . TYR B 1 97 ? 33.564 -0.881 51.118 1.00 11.81 96 TYR B C 1
ATOM 1857 O O . TYR B 1 97 ? 34.605 -1.496 51.426 1.00 13.83 96 TYR B O 1
ATOM 1866 N N . LEU B 1 98 ? 33.346 0.405 51.388 1.00 10.41 97 LEU B N 1
ATOM 1867 C CA . LEU B 1 98 ? 34.407 1.286 51.861 1.00 10.65 97 LEU B CA 1
ATOM 1868 C C . LEU B 1 98 ? 34.039 1.869 53.221 1.00 12.85 97 LEU B C 1
ATOM 1869 O O . LEU B 1 98 ? 33.975 1.111 54.199 1.00 15.71 97 LEU B O 1
ATOM 1874 N N . LEU B 1 99 ? 33.747 3.163 53.273 1.00 12.34 98 LEU B N 1
ATOM 1875 C CA . LEU B 1 99 ? 33.333 3.858 54.508 1.00 14.00 98 LEU B CA 1
ATOM 1876 C C . LEU B 1 99 ? 32.464 5.039 54.097 1.00 14.43 98 LEU B C 1
ATOM 1877 O O . LEU B 1 99 ? 32.537 5.484 52.971 1.00 12.52 98 LEU B O 1
ATOM 1882 N N . PRO B 1 100 ? 31.629 5.560 55.004 1.00 16.01 99 PRO B N 1
ATOM 1883 C CA . PRO B 1 100 ? 30.823 6.711 54.622 1.00 17.48 99 PRO B CA 1
ATOM 1884 C C . PRO B 1 100 ? 31.650 7.896 54.119 1.00 16.84 99 PRO B C 1
ATOM 1885 O O . PRO B 1 100 ? 31.321 8.445 53.066 1.00 16.16 99 PRO B O 1
ATOM 1889 N N . SER B 1 101 ? 32.690 8.278 54.865 1.00 15.98 100 SER B N 1
ATOM 1890 C CA . SER B 1 101 ? 33.550 9.422 54.480 1.00 19.43 100 SER B CA 1
ATOM 1891 C C . SER B 1 101 ? 34.276 9.205 53.148 1.00 20.87 100 SER B C 1
ATOM 1892 O O . SER B 1 101 ? 34.416 10.137 52.335 1.00 18.49 100 SER B O 1
ATOM 1895 N N . VAL B 1 102 ? 34.703 7.965 52.913 1.00 12.65 101 VAL B N 1
ATOM 1896 C CA . VAL B 1 102 ? 35.365 7.589 51.659 1.00 13.26 101 VAL B CA 1
ATOM 1897 C C . VAL B 1 102 ? 34.373 7.665 50.503 1.00 11.87 101 VAL B C 1
ATOM 1898 O O . VAL B 1 102 ? 34.713 8.213 49.441 1.00 10.06 101 VAL B O 1
ATOM 1902 N N . ASN B 1 103 ? 33.165 7.120 50.681 1.00 11.03 102 ASN B N 1
ATOM 1903 C CA . ASN B 1 103 ? 32.135 7.212 49.606 1.00 12.05 102 ASN B CA 1
ATOM 1904 C C . ASN B 1 103 ? 31.880 8.661 49.199 1.00 12.14 102 ASN B C 1
ATOM 1905 O O . ASN B 1 103 ? 31.731 8.965 48.022 1.00 10.30 102 ASN B O 1
ATOM 1910 N N . GLN B 1 104 ? 31.842 9.548 50.191 1.00 16.61 103 GLN B N 1
ATOM 1911 C CA . GLN B 1 104 ? 31.570 10.977 49.934 1.00 19.13 103 GLN B CA 1
ATOM 1912 C C . GLN B 1 104 ? 32.695 11.630 49.105 1.00 16.82 103 GLN B C 1
ATOM 1913 O O . GLN B 1 104 ? 32.413 12.381 48.166 1.00 13.94 103 GLN B O 1
ATOM 1916 N N . LYS B 1 105 ? 33.949 11.291 49.418 1.00 11.24 104 LYS B N 1
ATOM 1917 C CA . LYS B 1 105 ? 35.086 11.750 48.641 1.00 12.81 104 LYS B CA 1
ATOM 1918 C C . LYS B 1 105 ? 35.100 11.181 47.236 1.00 11.85 104 LYS B C 1
ATOM 1919 O O . LYS B 1 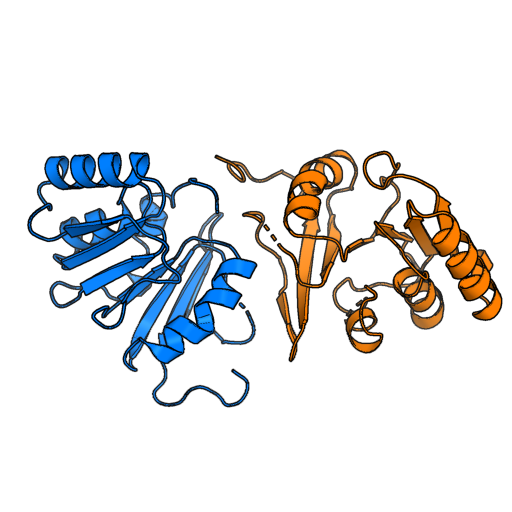105 ? 35.551 11.837 46.299 1.00 11.32 104 LYS B O 1
ATOM 1925 N N . LEU B 1 106 ? 34.669 9.932 47.111 1.00 9.65 105 LEU B N 1
ATOM 1926 C CA . LEU B 1 106 ? 34.681 9.200 45.842 1.00 10.45 105 LEU B CA 1
ATOM 1927 C C . LEU B 1 106 ? 33.594 9.669 44.867 1.00 11.09 105 LEU B C 1
ATOM 1928 O O . LEU B 1 106 ? 33.806 9.650 43.665 1.00 9.51 105 LEU B O 1
ATOM 1933 N N . ARG B 1 107 ? 32.457 10.140 45.391 1.00 9.35 106 ARG B N 1
ATOM 1934 C CA . ARG B 1 107 ? 31.320 10.492 44.541 1.00 9.12 106 ARG B CA 1
ATOM 1935 C C . ARG B 1 107 ? 31.667 11.390 43.332 1.00 9.52 106 ARG B C 1
ATOM 1936 O O . ARG B 1 107 ? 31.271 11.062 42.204 1.00 9.11 106 ARG B O 1
ATOM 1944 N N . PRO B 1 108 ? 32.404 12.496 43.551 1.00 9.93 107 PRO B N 1
ATOM 1945 C CA . PRO B 1 108 ? 32.713 13.358 42.382 1.00 10.26 107 PRO B CA 1
ATOM 1946 C C . PRO B 1 108 ? 33.612 12.674 41.346 1.00 10.22 107 PRO B C 1
ATOM 1947 O O . PRO B 1 108 ? 33.530 12.999 40.164 1.00 11.50 107 PRO B O 1
ATOM 1951 N N . ILE B 1 109 ? 34.446 11.727 41.784 1.00 11.03 108 ILE B N 1
ATOM 1952 C CA . ILE B 1 109 ? 35.273 10.930 40.863 1.00 11.22 108 ILE B CA 1
ATOM 1953 C C . ILE B 1 109 ? 34.411 10.010 40.007 1.00 10.39 108 ILE B C 1
ATOM 1954 O O . ILE B 1 109 ? 34.672 9.821 38.809 1.00 11.90 108 ILE B O 1
ATOM 1959 N N . LEU B 1 110 ? 33.379 9.419 40.612 1.00 8.82 109 LEU B N 1
ATOM 1960 C CA . LEU B 1 110 ? 32.413 8.591 39.854 1.00 10.34 109 LEU B CA 1
ATOM 1961 C C . LEU B 1 110 ? 31.724 9.420 38.776 1.00 9.81 109 LEU B C 1
ATOM 1962 O O . LEU B 1 110 ? 31.542 8.969 37.641 1.00 10.89 109 LEU B O 1
ATOM 1967 N N . PHE B 1 111 ? 31.287 10.622 39.149 1.00 9.71 110 PHE B N 1
ATOM 1968 C CA . PHE B 1 111 ? 30.653 11.534 38.199 1.00 9.55 110 PHE B CA 1
ATOM 1969 C C . PHE B 1 111 ? 31.614 11.971 37.087 1.00 12.64 110 PHE B C 1
ATOM 1970 O O . PHE B 1 111 ? 31.181 12.151 35.946 1.00 13.99 110 PHE B O 1
ATOM 1978 N N . GLU B 1 112 ? 32.900 12.144 37.410 1.00 9.72 111 GLU B N 1
ATOM 1979 C CA . GLU B 1 112 ? 33.915 12.547 36.406 1.00 10.13 111 GLU B CA 1
ATOM 1980 C C . GLU B 1 112 ? 34.210 11.454 35.391 1.00 11.47 111 GLU B C 1
ATOM 1981 O O . GLU B 1 112 ? 34.396 11.747 34.197 1.00 13.28 111 GLU B O 1
ATOM 1987 N N . GLN B 1 113 ? 34.265 10.202 35.851 1.00 10.19 112 GLN B N 1
ATOM 1988 C CA . GLN B 1 113 ? 34.799 9.112 35.028 1.00 11.13 112 GLN B CA 1
ATOM 1989 C C . GLN B 1 113 ? 33.779 8.115 34.433 1.00 10.94 112 GLN B C 1
ATOM 1990 O O . GLN B 1 113 ? 34.060 7.533 33.380 1.00 11.31 112 GLN B O 1
ATOM 1996 N N . LEU B 1 114 ? 32.645 7.896 35.097 1.00 9.72 113 LEU B N 1
ATOM 1997 C CA . LEU B 1 114 ? 31.695 6.856 34.666 1.00 9.28 113 LEU B CA 1
ATOM 1998 C C . LEU B 1 114 ? 30.678 7.350 33.663 1.00 10.39 113 LEU B C 1
ATOM 1999 O O . LEU B 1 114 ? 30.173 8.461 33.764 1.00 10.68 113 LEU B O 1
ATOM 2004 N N . SER B 1 115 ? 30.383 6.503 32.674 1.00 9.84 114 SER B N 1
ATOM 2005 C CA . SER B 1 115 ? 29.398 6.831 31.663 1.00 11.19 114 SER B CA 1
ATOM 2006 C C . SER B 1 115 ? 27.978 6.862 32.267 1.00 10.93 114 SER B C 1
ATOM 2007 O O . SER B 1 115 ? 27.648 6.033 33.118 1.00 9.72 114 SER B O 1
ATOM 2010 N N . PRO B 1 116 ? 27.148 7.833 31.848 1.00 11.43 115 PRO B N 1
ATOM 2011 C CA . PRO B 1 116 ? 25.735 7.764 32.230 1.00 11.69 115 PRO B CA 1
ATOM 2012 C C . PRO B 1 116 ? 25.120 6.402 31.964 1.00 12.49 115 PRO B C 1
ATOM 2013 O O . PRO B 1 116 ? 25.390 5.790 30.931 1.00 10.87 115 PRO B O 1
ATOM 2017 N N . GLY B 1 117 ? 24.307 5.926 32.906 1.00 11.11 116 GLY B N 1
ATOM 2018 C CA . GLY B 1 117 ? 23.733 4.590 32.857 1.00 11.90 116 GLY B CA 1
ATOM 2019 C C . GLY B 1 117 ? 24.487 3.519 33.628 1.00 12.53 116 GLY B C 1
ATOM 2020 O O . GLY B 1 117 ? 23.955 2.444 33.853 1.00 13.57 116 GLY B O 1
ATOM 2021 N N . THR B 1 118 ? 25.714 3.799 34.065 1.00 9.42 117 THR B N 1
ATOM 2022 C CA . THR B 1 118 ? 26.484 2.836 34.822 1.00 9.11 117 THR B CA 1
ATOM 2023 C C . THR B 1 118 ? 25.889 2.588 36.206 1.00 8.89 117 THR B C 1
ATOM 2024 O O . THR B 1 118 ? 25.757 3.538 36.974 1.00 8.75 117 THR B O 1
ATOM 2028 N N . PRO B 1 119 ? 25.590 1.321 36.548 1.00 8.81 118 PRO B N 1
ATOM 2029 C CA . PRO B 1 119 ? 25.202 1.079 37.941 1.00 9.25 118 PRO B CA 1
ATOM 2030 C C . PRO B 1 119 ? 26.358 1.133 38.921 1.00 10.65 118 PRO B C 1
ATOM 2031 O O . PRO B 1 119 ? 27.464 0.654 38.626 1.00 8.96 118 PRO B O 1
ATOM 2035 N N . VAL B 1 120 ? 26.057 1.649 40.105 1.00 8.37 119 VAL B N 1
ATOM 2036 C CA . VAL B 1 120 ? 26.988 1.692 41.223 1.00 8.28 119 VAL B CA 1
ATOM 2037 C C . VAL B 1 120 ? 26.276 0.987 42.389 1.00 8.39 119 VAL B C 1
ATOM 2038 O O . VAL B 1 120 ? 25.153 1.331 42.698 1.00 8.51 119 VAL B O 1
ATOM 2042 N N . VAL B 1 121 ? 26.929 0.001 43.003 1.00 8.41 120 VAL B N 1
ATOM 2043 C CA . VAL B 1 121 ? 26.352 -0.767 44.135 1.00 8.62 120 VAL B CA 1
ATOM 2044 C C . VAL B 1 121 ? 27.283 -0.627 45.334 1.00 11.54 120 VAL B C 1
ATOM 2045 O O . VAL B 1 121 ? 28.471 -0.863 45.230 1.00 9.05 120 VAL B O 1
ATOM 2049 N N . SER B 1 122 ? 26.711 -0.255 46.475 1.00 9.08 121 SER B N 1
ATOM 2050 C CA . SER B 1 122 ? 27.464 -0.128 47.696 1.00 9.23 121 SER B CA 1
ATOM 2051 C C . SER B 1 122 ? 26.891 -0.996 48.801 1.00 9.65 121 SER B C 1
ATOM 2052 O O . SER B 1 122 ? 25.658 -1.015 49.041 1.00 10.85 121 SER B O 1
ATOM 2055 N N . HIS B 1 123 ? 27.781 -1.691 49.498 1.00 9.87 122 HIS B N 1
ATOM 2056 C CA . HIS B 1 123 ? 27.451 -2.429 50.708 1.00 10.42 122 HIS B CA 1
ATOM 2057 C C . HIS B 1 123 ? 27.474 -1.470 51.904 1.00 11.09 122 HIS B C 1
ATOM 2058 O O . HIS B 1 123 ? 28.500 -0.821 52.169 1.00 10.83 122 HIS B O 1
ATOM 2065 N N . ASP B 1 124 ? 26.326 -1.344 52.566 1.00 11.22 123 ASP B N 1
ATOM 2066 C CA . ASP B 1 124 ? 26.142 -0.652 53.856 1.00 13.01 123 ASP B CA 1
ATOM 2067 C C . ASP B 1 124 ? 26.154 0.880 53.864 1.00 13.56 123 ASP B C 1
ATOM 2068 O O . ASP B 1 124 ? 25.392 1.475 54.624 1.00 15.50 123 ASP B O 1
ATOM 2073 N N . PHE B 1 125 ? 27.017 1.501 53.068 1.00 11.23 124 PHE B N 1
ATOM 2074 C CA . PHE B 1 125 ? 27.263 2.934 53.118 1.00 11.21 124 PHE B CA 1
ATOM 2075 C C . PHE B 1 125 ? 26.647 3.656 51.932 1.00 12.03 124 PHE B C 1
ATOM 2076 O O . PHE B 1 125 ? 26.712 3.196 50.784 1.00 10.86 124 PHE B O 1
ATOM 2084 N N . ASP B 1 126 ? 26.027 4.795 52.228 1.00 10.94 125 ASP B N 1
ATOM 2085 C CA . ASP B 1 126 ? 25.283 5.553 51.215 1.00 10.62 125 ASP B CA 1
ATOM 2086 C C . ASP B 1 126 ? 26.188 6.584 50.527 1.00 10.33 125 ASP B C 1
ATOM 2087 O O . ASP B 1 126 ? 27.411 6.600 50.761 1.00 11.42 125 ASP B O 1
ATOM 2100 N N . GLY B 1 128 ? 25.545 10.010 50.628 1.00 11.68 127 GLY B N 1
ATOM 2101 C CA . GLY B 1 128 ? 24.991 11.260 51.121 1.00 14.49 127 GLY B CA 1
ATOM 2102 C C . GLY B 1 128 ? 23.630 11.556 50.519 1.00 11.29 127 GLY B C 1
ATOM 2103 O O . GLY B 1 128 ? 22.725 10.701 50.512 1.00 11.27 127 GLY B O 1
ATOM 2104 N N . ARG B 1 129 ? 23.471 12.779 50.036 1.00 11.38 128 ARG B N 1
ATOM 2105 C CA . ARG B 1 129 ? 22.176 13.233 49.518 1.00 11.91 128 ARG B CA 1
ATOM 2106 C C . ARG B 1 129 ? 21.839 12.697 48.131 1.00 11.75 128 ARG B C 1
ATOM 2107 O O . ARG B 1 129 ? 20.767 12.988 47.633 1.00 11.74 128 ARG B O 1
ATOM 2115 N N . TRP B 1 130 ? 22.744 11.953 47.494 1.00 11.01 129 TRP B N 1
ATOM 2116 C CA . TRP B 1 130 ? 22.476 11.354 46.172 1.00 10.19 129 TRP B CA 1
ATOM 2117 C C . TRP B 1 130 ? 21.562 10.160 46.413 1.00 10.57 129 TRP B C 1
ATOM 2118 O O . TRP B 1 130 ? 21.993 9.155 46.980 1.00 11.59 129 TRP B O 1
ATOM 2129 N N . ALA B 1 131 ? 20.287 10.279 46.022 1.00 10.87 130 ALA B N 1
ATOM 2130 C CA . ALA B 1 131 ? 19.284 9.268 46.396 1.00 12.15 130 ALA B CA 1
ATOM 2131 C C . ALA B 1 131 ? 19.483 7.945 45.613 1.00 10.15 130 ALA B C 1
ATOM 2132 O O . ALA B 1 131 ? 19.610 7.983 44.396 1.00 11.85 130 ALA B O 1
ATOM 2134 N N . PRO B 1 132 ? 19.506 6.790 46.309 1.00 10.17 131 PRO B N 1
ATOM 2135 C CA . PRO B 1 132 ? 19.625 5.544 45.557 1.00 10.96 131 PRO B CA 1
ATOM 2136 C C . PRO B 1 132 ? 18.386 5.237 44.710 1.00 10.41 131 PRO B C 1
ATOM 2137 O O . PRO B 1 132 ? 17.282 5.699 45.035 1.00 12.65 131 PRO B O 1
ATOM 2141 N N . ASP B 1 133 ? 18.570 4.464 43.649 1.00 10.43 132 ASP B N 1
ATOM 2142 C CA A ASP B 1 133 ? 17.484 3.900 42.827 0.50 13.70 132 ASP B CA 1
ATOM 2143 C CA B ASP B 1 133 ? 17.404 3.995 42.889 0.50 14.11 132 ASP B CA 1
ATOM 2144 C C . ASP B 1 133 ? 16.809 2.717 43.510 1.00 17.16 132 ASP B C 1
ATOM 2145 O O . ASP B 1 133 ? 15.614 2.479 43.339 1.00 20.73 132 ASP B O 1
ATOM 2154 N N . ARG B 1 134 ? 17.615 1.941 44.240 1.00 14.91 133 ARG B N 1
ATOM 2155 C CA A ARG B 1 134 ? 17.192 0.687 44.921 0.50 17.37 133 ARG B CA 1
ATOM 2156 C CA B ARG B 1 134 ? 17.158 0.719 44.905 0.50 14.56 133 ARG B CA 1
ATOM 2157 C C . ARG B 1 134 ? 17.884 0.586 46.254 1.00 11.47 133 ARG B C 1
ATOM 2158 O O . ARG B 1 134 ? 19.054 0.964 46.404 1.00 11.19 133 ARG B O 1
ATOM 2173 N N . THR B 1 135 ? 17.173 0.034 47.232 1.00 12.46 134 THR B N 1
ATOM 2174 C CA . THR B 1 135 ? 17.745 -0.316 48.529 1.00 11.37 134 THR B CA 1
ATOM 2175 C C . THR B 1 135 ? 17.288 -1.756 48.808 1.00 14.41 134 THR B C 1
ATOM 2176 O O . THR B 1 135 ? 16.100 -2.092 48.698 1.00 16.39 134 THR B O 1
ATOM 2180 N N . VAL B 1 136 ? 18.236 -2.622 49.138 1.00 13.72 135 VAL B N 1
ATOM 2181 C CA . VAL B 1 136 ? 17.910 -3.944 49.609 1.00 16.03 135 VAL B CA 1
ATOM 2182 C C . VAL B 1 136 ? 18.330 -4.039 51.060 1.00 16.46 135 VAL B C 1
ATOM 2183 O O . VAL B 1 136 ? 19.509 -3.974 51.396 1.00 17.15 135 VAL B O 1
ATOM 2187 N N . ASP B 1 137 ? 17.340 -4.202 51.930 1.00 22.79 136 ASP B N 1
ATOM 2188 C CA . ASP B 1 137 ? 17.525 -4.138 53.375 1.00 33.54 136 ASP B CA 1
ATOM 2189 C C . ASP B 1 137 ? 17.436 -5.590 53.882 1.00 30.37 136 ASP B C 1
ATOM 2190 O O . ASP B 1 137 ? 16.358 -6.133 54.066 1.00 43.28 136 ASP B O 1
ATOM 2195 N N . LEU B 1 138 ? 18.604 -6.219 54.051 1.00 35.81 137 LEU B N 1
ATOM 2196 C CA . LEU B 1 138 ? 18.689 -7.619 54.454 1.00 50.70 137 LEU B CA 1
ATOM 2197 C C . LEU B 1 138 ? 18.756 -7.610 55.974 1.00 60.23 137 LEU B C 1
ATOM 2198 O O . LEU B 1 138 ? 18.838 -6.541 56.595 1.00 39.10 137 LEU B O 1
ATOM 2203 N N . GLU B 1 139 ? 18.711 -8.793 56.576 1.00 54.96 138 GLU B N 1
ATOM 2204 C CA . GLU B 1 139 ? 18.911 -8.910 58.011 1.00 70.93 138 GLU B CA 1
ATOM 2205 C C . GLU B 1 139 ? 20.404 -8.725 58.270 1.00 52.23 138 GLU B C 1
ATOM 2206 O O . GLU B 1 139 ? 21.204 -9.626 58.016 1.00 75.65 138 GLU B O 1
ATOM 2208 N N . GLY B 1 140 ? 20.772 -7.543 58.753 1.00 54.88 139 GLY B N 1
ATOM 2209 C CA . GLY B 1 140 ? 22.151 -7.255 59.148 1.00 59.99 139 GLY B CA 1
ATOM 2210 C C . GLY B 1 140 ? 23.031 -6.574 58.110 1.00 43.47 139 GLY B C 1
ATOM 2211 O O . GLY B 1 140 ? 24.173 -6.228 58.429 1.00 40.42 139 GLY B O 1
ATOM 2212 N N . ASP B 1 141 ? 22.538 -6.406 56.876 1.00 28.80 140 ASP B N 1
ATOM 2213 C CA . ASP B 1 141 ? 23.283 -5.709 55.825 1.00 22.94 140 ASP B CA 1
ATOM 2214 C C . ASP B 1 141 ? 22.334 -4.966 54.890 1.00 24.22 140 ASP B C 1
ATOM 2215 O O . ASP B 1 141 ? 21.214 -5.386 54.662 1.00 22.47 140 ASP B O 1
ATOM 2220 N N . THR B 1 142 ? 22.795 -3.847 54.374 1.00 15.51 141 THR B N 1
ATOM 2221 C CA . THR B 1 142 ? 22.035 -3.079 53.395 1.00 13.39 141 THR B CA 1
ATOM 2222 C C . THR B 1 142 ? 22.862 -2.955 52.143 1.00 12.94 141 THR B C 1
ATOM 2223 O O . THR B 1 142 ? 24.078 -2.850 52.219 1.00 14.39 141 THR B O 1
ATOM 2227 N N . VAL B 1 143 ? 22.189 -2.974 50.994 1.00 10.08 142 VAL B N 1
ATOM 2228 C CA . VAL B 1 143 ? 22.861 -2.813 49.709 1.00 10.51 142 VAL B CA 1
ATOM 2229 C C . VAL B 1 143 ? 22.088 -1.735 48.959 1.00 9.03 142 VAL B C 1
ATOM 2230 O O . VAL B 1 143 ? 20.873 -1.814 48.821 1.00 9.71 142 VAL B O 1
ATOM 2234 N N . TYR B 1 144 ? 22.825 -0.729 48.501 1.00 7.21 143 TYR B N 1
ATOM 2235 C CA . TYR B 1 144 ? 22.268 0.362 47.738 1.00 7.31 143 TYR B CA 1
ATOM 2236 C C . TYR B 1 144 ? 22.678 0.244 46.280 1.00 7.54 143 TYR B C 1
ATOM 2237 O O . TYR B 1 144 ? 23.808 -0.191 45.974 1.00 9.21 143 TYR B O 1
ATOM 2246 N N . ARG B 1 145 ? 21.798 0.689 45.385 1.00 7.82 144 ARG B N 1
ATOM 2247 C CA . ARG B 1 145 ? 22.159 0.901 43.989 1.00 9.40 144 ARG B CA 1
ATOM 2248 C C . ARG B 1 145 ? 21.809 2.319 43.515 1.00 10.46 144 ARG B C 1
ATOM 2249 O O . ARG B 1 145 ? 20.754 2.850 43.843 1.00 11.45 144 ARG B O 1
ATOM 2257 N N . TRP B 1 146 ? 22.695 2.864 42.712 1.00 8.37 145 TRP B N 1
ATOM 2258 C CA . TRP B 1 146 ? 22.484 4.073 41.942 1.00 8.13 145 TRP B CA 1
ATOM 2259 C C . TRP B 1 146 ? 22.772 3.787 40.490 1.00 8.58 145 TRP B C 1
ATOM 2260 O O . TRP B 1 146 ? 23.451 2.816 40.151 1.00 10.25 145 TRP B O 1
ATOM 2271 N N . THR B 1 147 ? 22.264 4.656 39.629 1.00 9.09 146 THR B N 1
ATOM 2272 C CA . THR B 1 147 ? 22.626 4.684 38.230 1.00 9.14 146 THR B CA 1
ATOM 2273 C C . THR B 1 147 ? 23.208 6.088 37.951 1.00 9.71 146 THR B C 1
ATOM 2274 O O . THR B 1 147 ? 22.628 7.094 38.333 1.00 12.47 146 THR B O 1
ATOM 2278 N N . ILE B 1 148 ? 24.368 6.142 37.321 1.00 8.88 147 ILE B N 1
ATOM 2279 C CA . ILE B 1 148 ? 24.975 7.423 36.958 1.00 9.45 147 ILE B CA 1
ATOM 2280 C C . ILE B 1 148 ? 24.031 8.169 35.991 1.00 10.54 147 ILE B C 1
ATOM 2281 O O . ILE B 1 148 ? 23.641 7.618 34.945 1.00 10.97 147 ILE B O 1
ATOM 2286 N N . PRO B 1 149 ? 23.611 9.402 36.364 1.00 10.65 148 PRO B N 1
ATOM 2287 C CA . PRO B 1 149 ? 22.631 10.107 35.550 1.00 10.95 148 PRO B CA 1
ATOM 2288 C C . PRO B 1 149 ? 23.275 10.881 34.405 1.00 10.11 148 PRO B C 1
ATOM 2289 O O . PRO B 1 149 ? 24.477 11.071 34.368 1.00 13.02 148 PRO B O 1
ATOM 2293 N N . GLU B 1 150 ? 22.458 11.286 33.455 1.00 11.84 149 GLU B N 1
ATOM 2294 C CA . GLU B 1 150 ? 22.930 12.095 32.324 1.00 12.17 149 GLU B CA 1
ATOM 2295 C C . GLU B 1 150 ? 23.268 13.529 32.755 1.00 13.04 149 GLU B C 1
ATOM 2296 O O . GLU B 1 150 ? 24.134 14.164 32.166 1.00 15.73 149 GLU B O 1
ATOM 2302 N N . GLU B 1 151 ? 22.526 14.055 33.724 1.00 13.65 150 GLU B N 1
ATOM 2303 C CA . GLU B 1 151 ? 22.775 15.374 34.332 1.00 15.22 150 GLU B CA 1
ATOM 2304 C C . GLU B 1 151 ? 23.005 15.166 35.818 1.00 15.07 150 GLU B C 1
ATOM 2305 O O . GLU B 1 151 ? 22.234 14.464 36.466 1.00 15.00 150 GLU B O 1
ATOM 2311 N N . ILE B 1 152 ? 24.036 15.791 36.364 1.00 14.71 151 ILE B N 1
ATOM 2312 C CA . ILE B 1 152 ? 24.336 15.670 37.781 1.00 14.60 151 ILE B CA 1
ATOM 2313 C C . ILE B 1 152 ? 23.342 16.546 38.556 1.00 16.25 151 ILE B C 1
ATOM 2314 O O . ILE B 1 152 ? 23.211 17.726 38.251 1.00 17.80 151 ILE B O 1
ATOM 2319 N N . PRO B 1 153 ? 22.672 15.978 39.577 1.00 20.14 152 PRO B N 1
ATOM 2320 C CA . PRO B 1 153 ? 21.738 16.766 40.387 1.00 29.17 152 PRO B CA 1
ATOM 2321 C C . PRO B 1 153 ? 22.424 17.957 41.064 1.00 24.65 152 PRO B C 1
ATOM 2322 O O . PRO B 1 153 ? 23.573 17.822 41.510 1.00 20.30 152 PRO B O 1
ATOM 2326 N N . GLU B 1 154 ? 21.745 19.104 41.062 1.00 26.65 153 GLU B N 1
ATOM 2327 C CA . GLU B 1 154 ? 22.146 20.283 41.841 1.00 29.33 153 GLU B CA 1
ATOM 2328 C C . GLU B 1 154 ? 22.115 19.973 43.363 1.00 28.94 153 GLU B C 1
ATOM 2329 O O . GLU B 1 154 ? 21.440 19.051 43.812 1.00 34.52 153 GLU B O 1
ATOM 2335 N N . ASP B 1 155 ? 22.844 20.764 44.141 1.00 29.59 154 ASP B N 1
ATOM 2336 C CA . ASP B 1 155 ? 22.601 20.890 45.580 1.00 38.00 154 ASP B CA 1
ATOM 2337 C C . ASP B 1 155 ? 22.778 19.625 46.427 1.00 34.36 154 ASP B C 1
ATOM 2338 O O . ASP B 1 155 ? 22.038 19.405 47.393 1.00 45.52 154 ASP B O 1
ATOM 2343 N N . LEU B 1 156 ? 23.769 18.809 46.096 1.00 34.86 155 LEU B N 1
ATOM 2344 C CA . LEU B 1 156 ? 24.073 17.623 46.906 1.00 44.45 155 LEU B CA 1
ATOM 2345 C C . LEU B 1 156 ? 24.824 17.980 48.199 1.00 60.50 155 LEU B C 1
ATOM 2346 O O . LEU B 1 156 ? 24.642 17.314 49.222 1.00 36.96 155 LEU B O 1
ATOM 2351 N N . ASP B 1 157 ? 25.638 19.037 48.146 1.00 93.69 156 ASP B N 1
ATOM 2352 C CA . ASP B 1 157 ? 26.352 19.572 49.314 1.00 44.51 156 ASP B CA 1
ATOM 2353 C C . ASP B 1 157 ? 25.872 20.982 49.632 1.00 41.29 156 ASP B C 1
ATOM 2354 O O . ASP B 1 157 ? 25.295 21.654 48.768 1.00 40.37 156 ASP B O 1
ATOM 2359 N N . GLU B 1 158 ? 26.143 21.433 50.859 1.00 44.29 157 GLU B N 1
ATOM 2360 C CA . GLU B 1 158 ? 25.838 22.809 51.279 1.00 61.55 157 GLU B CA 1
ATOM 2361 C C . GLU B 1 158 ? 26.612 23.812 50.411 1.00 62.02 157 GLU B C 1
ATOM 2362 O O . GLU B 1 158 ? 26.195 24.960 50.247 1.00 122.67 157 GLU B O 1
#

Secondary structure (DSSP, 8-state):
----PPPHHHHH--TTTT--TT-EEEEES-TTSHHHHHIIIII--EEEEEES-HHHHHHHHHHHHHHT-TTTEEEEES-GGG---TT-SEEEE---HHHHHHHHHHHHHHSPTT-EEEEES----S--SEEEE-SS-EEEEEE--SS--TT-/-PPPHHHHH--TTTT--TT-EEEEES-TTSHHHHHHHHHH--EEEEEES-HHHHHHHHHHHHHHT-TTTEEEEES-GGGS--TT-SEEEE---HHHHHHHHHHHHHHSPTT-EEEEES----S--SEEEE-SS-EEEEEE--SSPPS-S--

Solvent-accessible surface area: 14252 Å² total